Protein AF-A0A382ZVN9-F1 (afdb_monomer)

Foldseek 3Di:
DPPPDFAFPDWDFDDDPPQGAWIWTATPPAKIWIAGSDLLDAGTLDMDRHHGDDPPPDDPVVVVSVVVSSVVSVVCVVVVDHRDPVSNVNVVCVVVVPPPDPDPDDDPDPLQQADQFFWDLQQPVAFDQCVQVRTHFGLFPLLSVLLSVCLSVVADQAWAAKFWAPLADGDIDIDGRRPDGQPSVQCPSNNDHDPSNSVSSNRSCRQQSWRTDSVGIDGACDDDPRHVLPSCVHTRPPDPPDHDDDCPDDPVPPD

Mean predicted aligned error: 6.87 Å

pLDDT: mean 89.53, std 13.74, range [28.45, 98.75]

InterPro domains:
  IPR000200 Peptidase C10, streptopain [PF01640] (116-250)
  IPR025896 Spi protease inhibitor [PF13734] (13-70)
  IPR038765 Papain-like cysteine peptidase superfamily [SSF54001] (11-247)
  IPR044934 Peptidase C10, streptopain superfmaily [G3DSA:3.90.70.50] (11-110)
  IPR044934 Peptidase C10, streptopain superfmaily [G3DSA:3.90.70.50] (111-255)

Nearest PDB structures (foldseek):
  3bb7-assembly1_A  TM=7.737E-01  e=5.221E-12  Prevotella intermedia
  1dki-assembly4_D  TM=7.122E-01  e=1.408E-11  Streptococcus pyogenes
  1pvj-assembly1_C  TM=7.302E-01  e=6.254E-10  Streptococcus pyogenes
  4poi-assembly1_A  TM=5.467E-01  e=2.678E+00  Bacteroides caccae ATCC 43185
  4poi-assembly2_B  TM=5.254E-01  e=5.395E+00  Bacteroides caccae ATCC 43185

Secondary structure (DSSP, 8-state):
----PPPEEEEEEEEETTEEEEEEEEESSS-EEEEESSTTS-SEEEEESSS----TT--HHHHHHHHHHHHHHHHHHHHTPPPPHHHHHHHHHHHH-TT-----S-----S------SSGGGSTTSTTGGGBTTBPPP--HHHHHHHHHHHHHT--SB--SEEEEE-SSS-EEEEETTT-B--HHHHTTSSS--HHHHHHHHHHHHHTT-B--TT--B--SSSSSSSHHHHHHHTS---TT------S---SS--

Sequence (255 aa):
GTMAGFNLRSVDIIDENAVNLIYVFQLESEGFILVAGDDRIQPLLAYSFESAFIMEGMPLNISWMIDAYKGMISSVIESDASATEEINAEWEKYYTGNGINTRNRAIVGPLLESTFNQSGGWNDYCPGGTSCSGDEVPNGCVAVSMVAVMHYWQYPVVGAGDNSCYCGGFGTQSADFGEAVYDYGAMGDASSATDAAGLLLWHAGIATNMDYDCEGSGTQVTGGYPSAEYAMKNNFLYKSSMYNTRQYNSTTDAE

Structure (mmCIF, N/CA/C/O backbone):
data_AF-A0A382ZVN9-F1
#
_entry.id   AF-A0A382ZVN9-F1
#
loop_
_atom_site.group_PDB
_atom_site.id
_atom_site.type_symbol
_atom_site.label_atom_id
_atom_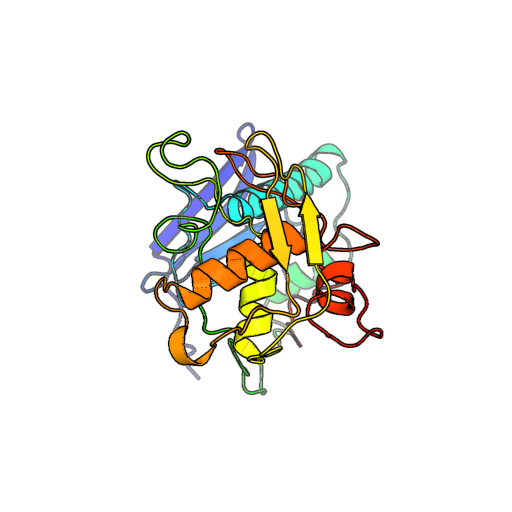site.label_alt_id
_atom_site.label_comp_id
_atom_site.label_asym_id
_atom_site.label_entity_id
_atom_site.label_seq_id
_atom_site.pdbx_PDB_ins_code
_atom_site.Cartn_x
_atom_site.Cartn_y
_atom_site.Cartn_z
_atom_site.occupancy
_atom_site.B_iso_or_equiv
_atom_site.auth_seq_id
_atom_site.auth_comp_id
_atom_site.auth_asym_id
_atom_site.auth_atom_id
_atom_site.pdbx_PDB_model_num
ATOM 1 N N . GLY A 1 1 ? -31.136 -22.716 9.905 1.00 34.78 1 GLY A N 1
ATOM 2 C CA . GLY A 1 1 ? -29.867 -23.338 9.496 1.00 34.78 1 GLY A CA 1
ATOM 3 C C . GLY A 1 1 ? -28.867 -23.076 10.589 1.00 34.78 1 GLY A C 1
ATOM 4 O O . GLY A 1 1 ? -28.835 -21.961 11.087 1.00 34.78 1 GLY A O 1
ATOM 5 N N . THR A 1 2 ? -28.132 -24.088 11.025 1.00 32.25 2 THR A N 1
ATOM 6 C CA . THR A 1 2 ? -27.003 -23.913 11.942 1.00 32.25 2 THR A CA 1
ATOM 7 C C . THR A 1 2 ? -25.918 -23.142 11.197 1.00 32.25 2 THR A C 1
ATOM 9 O O . THR A 1 2 ? -25.245 -23.718 10.346 1.00 32.25 2 THR A O 1
ATOM 12 N N . MET A 1 3 ? -25.792 -21.837 11.459 1.00 44.75 3 MET A N 1
ATOM 13 C CA . MET A 1 3 ? -24.535 -21.144 11.181 1.00 44.75 3 MET A CA 1
ATOM 14 C C . MET A 1 3 ? -23.476 -21.897 11.982 1.00 44.75 3 MET A C 1
ATOM 16 O O . MET A 1 3 ? -23.637 -22.058 13.192 1.00 44.75 3 MET A O 1
ATOM 20 N N . ALA A 1 4 ? -22.476 -22.463 11.308 1.00 52.78 4 ALA A N 1
ATOM 21 C CA . ALA A 1 4 ? -21.308 -22.985 11.999 1.00 52.78 4 ALA A CA 1
ATOM 22 C C . ALA A 1 4 ? -20.740 -21.811 12.806 1.00 52.78 4 ALA A C 1
ATOM 24 O O . ALA A 1 4 ? -20.350 -20.802 12.226 1.00 52.78 4 ALA A O 1
ATOM 25 N N . GLY A 1 5 ? -20.853 -21.877 14.133 1.00 63.69 5 GLY A N 1
ATOM 26 C CA . GLY A 1 5 ? -20.399 -20.795 14.995 1.00 63.69 5 GLY A CA 1
ATOM 27 C C . GLY A 1 5 ? -18.887 -20.665 14.874 1.00 63.69 5 GLY A C 1
ATOM 28 O O . GLY A 1 5 ? -18.182 -21.671 14.914 1.00 63.69 5 GLY A O 1
ATOM 29 N N . PHE A 1 6 ? -18.395 -19.440 14.719 1.00 73.94 6 PHE A N 1
ATOM 30 C CA . PHE A 1 6 ? -16.987 -19.162 14.962 1.00 73.94 6 PHE A CA 1
ATOM 31 C C . PHE A 1 6 ? -16.757 -19.211 16.475 1.00 73.94 6 PHE A C 1
ATOM 33 O O . PHE A 1 6 ? -17.468 -18.548 17.231 1.00 73.94 6 PHE A O 1
ATOM 40 N N . ASN A 1 7 ? -15.786 -20.006 16.916 1.00 86.88 7 ASN A N 1
ATOM 41 C CA . ASN A 1 7 ? -15.349 -20.020 18.308 1.00 86.88 7 ASN A CA 1
ATOM 42 C C . ASN A 1 7 ? -14.203 -19.023 18.503 1.00 86.88 7 ASN A C 1
ATOM 44 O O . ASN A 1 7 ? -13.407 -18.792 17.590 1.00 86.88 7 ASN A O 1
ATOM 48 N N . LEU A 1 8 ? -14.104 -18.461 19.707 1.00 90.00 8 LEU A N 1
ATOM 49 C CA . LEU A 1 8 ? -13.037 -17.539 20.085 1.00 90.00 8 LEU A CA 1
ATOM 50 C C . LEU A 1 8 ? -11.849 -18.300 20.675 1.00 90.00 8 LEU A C 1
ATOM 52 O O . LEU A 1 8 ? -12.012 -19.067 21.621 1.00 90.00 8 LEU A O 1
ATOM 56 N N . ARG A 1 9 ? -10.652 -18.025 20.156 1.00 93.38 9 ARG A N 1
ATOM 57 C CA . ARG A 1 9 ? -9.378 -18.513 20.694 1.00 93.38 9 ARG A CA 1
ATOM 58 C C . ARG A 1 9 ? -8.905 -17.671 21.872 1.00 93.38 9 ARG A C 1
ATOM 60 O O . ARG A 1 9 ? -8.512 -18.203 22.905 1.00 93.38 9 ARG A O 1
ATOM 67 N N . SER A 1 10 ? -8.891 -16.355 21.687 1.00 94.69 10 SER A N 1
ATOM 68 C CA . SER A 1 10 ? -8.410 -15.378 22.662 1.00 94.69 10 SER A CA 1
ATOM 69 C C . SER A 1 10 ? -8.992 -13.998 22.366 1.00 94.69 10 SER A C 1
ATOM 71 O O . SER A 1 10 ? -9.509 -13.749 21.275 1.00 94.69 10 SER A O 1
ATOM 73 N N . VAL A 1 11 ? -8.907 -13.110 23.353 1.00 96.38 11 VAL A N 1
ATOM 74 C CA . VAL A 1 11 ? -9.201 -11.686 23.189 1.00 96.38 11 VAL A CA 1
ATOM 75 C C . VAL A 1 11 ? -7.962 -10.923 23.616 1.00 96.38 11 VAL A C 1
ATOM 77 O O . VAL A 1 11 ? -7.601 -10.953 24.793 1.00 96.38 11 VAL A O 1
ATOM 80 N N . ASP A 1 12 ? -7.316 -10.278 22.654 1.00 95.88 12 ASP A N 1
ATOM 81 C CA . ASP A 1 12 ? -6.218 -9.359 22.915 1.00 95.88 12 ASP A CA 1
ATOM 82 C C . ASP A 1 12 ? -6.765 -7.928 23.022 1.00 95.88 12 ASP A C 1
ATOM 84 O O . ASP A 1 12 ? -7.856 -7.625 22.529 1.00 95.88 12 ASP A O 1
ATOM 88 N N . ILE A 1 13 ? -6.032 -7.044 23.696 1.00 96.62 13 ILE A N 1
ATOM 89 C CA . ILE A 1 13 ? -6.447 -5.656 23.920 1.00 96.62 13 ILE A CA 1
ATOM 90 C C . ILE A 1 13 ? -5.318 -4.739 23.469 1.00 96.62 13 ILE A C 1
ATOM 92 O O . ILE A 1 13 ? -4.169 -4.924 23.863 1.00 96.62 13 ILE A O 1
ATOM 96 N N . ILE A 1 14 ? -5.667 -3.747 22.654 1.00 95.81 14 ILE A N 1
ATOM 97 C CA . ILE A 1 14 ? -4.804 -2.614 22.337 1.00 95.81 14 ILE A CA 1
ATOM 98 C C . ILE A 1 14 ? -5.271 -1.459 23.219 1.00 95.81 14 ILE A C 1
ATOM 100 O O . ILE A 1 14 ? -6.383 -0.949 23.049 1.00 95.81 14 ILE A O 1
ATOM 104 N N . ASP A 1 15 ? -4.435 -1.072 24.177 1.00 94.38 15 ASP A N 1
ATOM 105 C CA . ASP A 1 15 ? -4.706 0.006 25.123 1.00 94.38 15 ASP A CA 1
ATOM 106 C C . ASP A 1 15 ? -3.699 1.156 25.002 1.00 94.38 15 ASP A C 1
ATOM 108 O O . ASP A 1 15 ? -2.603 1.018 24.454 1.00 94.38 15 ASP A O 1
ATOM 112 N N . GLU A 1 16 ? -4.099 2.323 25.498 1.00 92.88 16 GLU A N 1
ATOM 113 C CA . GLU A 1 16 ? -3.223 3.478 25.661 1.00 92.88 16 GLU A CA 1
ATOM 114 C C . GLU A 1 16 ? -3.555 4.171 26.982 1.00 92.88 16 GLU A C 1
ATOM 116 O O . GLU A 1 16 ? -4.718 4.425 27.287 1.00 92.88 16 GLU A O 1
ATOM 121 N N . ASN A 1 17 ? -2.540 4.460 27.802 1.00 88.75 17 ASN A N 1
ATOM 122 C CA . ASN A 1 17 ? -2.717 5.080 29.123 1.00 88.75 17 ASN A CA 1
ATOM 123 C C . ASN A 1 17 ? -3.743 4.352 30.024 1.00 88.75 17 ASN A C 1
ATOM 125 O O . ASN A 1 17 ? -4.490 4.998 30.759 1.00 88.75 17 ASN A O 1
ATOM 129 N N . ALA A 1 18 ? -3.760 3.012 29.984 1.00 90.00 18 ALA A N 1
ATOM 130 C CA . ALA A 1 18 ? -4.709 2.148 30.699 1.00 90.00 18 ALA A CA 1
ATOM 131 C C . ALA A 1 18 ? -6.185 2.298 30.270 1.00 90.00 18 ALA A C 1
ATOM 133 O O . ALA A 1 18 ? -7.091 1.890 31.001 1.00 90.00 18 ALA A O 1
ATOM 134 N N . VAL A 1 19 ? -6.430 2.861 29.086 1.00 93.69 19 VAL A N 1
ATOM 135 C CA . VAL A 1 19 ? -7.737 2.881 28.428 1.00 93.69 19 VAL A CA 1
ATOM 136 C C . VAL A 1 19 ? -7.734 1.836 27.322 1.00 93.69 19 VAL A C 1
ATOM 138 O O . VAL A 1 19 ? -6.929 1.911 26.397 1.00 93.69 19 VAL A O 1
ATOM 141 N N . ASN A 1 20 ? -8.644 0.865 27.402 1.00 96.50 20 ASN A N 1
ATOM 142 C CA . ASN A 1 20 ? -8.809 -0.151 26.365 1.00 96.50 20 ASN A CA 1
ATOM 143 C C . ASN A 1 20 ? -9.423 0.497 25.121 1.00 96.50 20 ASN A C 1
ATOM 145 O O . ASN A 1 20 ? -10.584 0.900 25.154 1.00 96.50 20 ASN A O 1
ATOM 149 N N . LEU A 1 21 ? -8.661 0.587 24.032 1.00 97.25 21 LEU A N 1
ATOM 150 C CA . LEU A 1 21 ? -9.112 1.254 22.812 1.00 97.25 21 LEU A CA 1
ATOM 151 C C . LEU A 1 21 ? -9.675 0.265 21.798 1.00 97.25 21 LEU A C 1
ATOM 153 O O . LEU A 1 21 ? -10.680 0.561 21.166 1.00 97.25 21 LEU A O 1
ATOM 157 N N . ILE A 1 22 ? -9.054 -0.901 21.617 1.00 98.00 22 ILE A N 1
ATOM 158 C CA . ILE A 1 22 ? -9.491 -1.887 20.619 1.00 98.00 22 ILE A CA 1
ATOM 159 C C . ILE A 1 22 ? -9.425 -3.286 21.223 1.00 98.00 22 ILE A C 1
ATOM 161 O O . ILE A 1 22 ? -8.416 -3.669 21.816 1.00 98.00 22 ILE A O 1
ATOM 165 N N . TYR A 1 23 ? -10.487 -4.062 21.030 1.00 97.44 23 TYR A N 1
ATOM 166 C CA . TYR A 1 23 ? -10.531 -5.484 21.353 1.00 97.44 23 TYR A CA 1
ATOM 167 C C . TYR A 1 23 ? -10.276 -6.304 20.088 1.00 97.44 23 TYR A C 1
ATOM 169 O O . TYR A 1 23 ? -10.970 -6.139 19.085 1.00 97.44 23 TYR A O 1
ATOM 177 N N . VAL A 1 24 ? -9.294 -7.200 20.137 1.00 97.25 24 VAL A N 1
ATOM 178 C CA . VAL A 1 24 ? -8.926 -8.099 19.039 1.00 97.25 24 VAL A CA 1
ATOM 179 C C . VAL A 1 24 ? -9.398 -9.504 19.391 1.00 97.25 24 VAL A C 1
ATOM 181 O O . VAL A 1 24 ? -8.777 -10.220 20.174 1.00 97.25 24 VAL A O 1
ATOM 184 N N . PHE A 1 25 ? -10.518 -9.914 18.810 1.00 96.31 25 PHE A N 1
ATOM 185 C CA . PHE A 1 25 ? -11.074 -11.250 18.976 1.00 96.31 25 PHE A CA 1
ATOM 186 C C . PHE A 1 25 ? -10.426 -12.203 17.974 1.00 96.31 25 PHE A C 1
ATOM 188 O O . PHE A 1 25 ? -10.717 -12.134 16.783 1.00 96.31 25 PHE A O 1
ATOM 195 N N . GLN A 1 26 ? -9.562 -13.098 18.446 1.00 95.62 26 GLN A N 1
ATOM 196 C CA . GLN A 1 26 ? -8.925 -14.125 17.619 1.00 95.62 26 GLN A CA 1
ATOM 197 C C . GLN A 1 26 ? -9.853 -15.337 17.501 1.00 95.62 26 GLN A C 1
ATOM 199 O O . GLN A 1 26 ? -10.376 -15.811 18.513 1.00 95.62 26 GLN A O 1
ATOM 204 N N . LEU A 1 27 ? -10.039 -15.876 16.297 1.00 94.44 27 LEU A N 1
ATOM 205 C CA . LEU A 1 27 ? -10.900 -17.044 16.068 1.00 94.44 27 LEU A CA 1
ATOM 206 C C . LEU A 1 27 ? -10.115 -18.365 16.253 1.00 94.44 27 LEU A C 1
ATOM 208 O O . LEU A 1 27 ? -8.903 -18.400 16.049 1.00 94.44 27 LEU A O 1
ATOM 212 N N . GLU A 1 28 ? -10.780 -19.453 16.677 1.00 86.88 28 GLU A N 1
ATOM 213 C CA . GLU A 1 28 ? -10.137 -20.760 16.970 1.00 86.88 28 GLU A CA 1
ATOM 214 C C . GLU A 1 28 ? -9.437 -21.404 15.770 1.00 86.88 28 GLU A C 1
ATOM 216 O O . GLU A 1 28 ? -8.407 -22.050 15.959 1.00 86.88 28 GLU A O 1
ATOM 221 N N . SER A 1 29 ? -9.979 -21.254 14.560 1.00 82.62 29 SER A N 1
ATOM 222 C CA . SER A 1 29 ? -9.342 -21.756 13.341 1.00 82.62 29 SER A CA 1
ATOM 223 C C . SER A 1 29 ? -8.350 -20.730 12.801 1.00 82.62 29 SER A C 1
ATOM 225 O O . SER A 1 29 ? -7.149 -20.833 13.028 1.00 82.62 29 SER A O 1
ATOM 227 N N . GLU A 1 30 ? -8.875 -19.722 12.118 1.00 86.44 30 GLU A N 1
ATOM 228 C CA . GLU A 1 30 ? -8.169 -18.615 11.490 1.00 86.44 30 GLU A CA 1
ATOM 229 C C . GLU A 1 30 ? -9.138 -17.436 11.448 1.00 86.44 30 GLU A C 1
ATOM 231 O O . GLU A 1 30 ? -10.361 -17.622 11.429 1.00 86.44 30 GLU A O 1
ATOM 236 N N . GLY A 1 31 ? -8.592 -16.226 11.469 1.00 92.44 31 GLY A N 1
ATOM 237 C CA . GLY A 1 31 ? -9.381 -15.008 11.464 1.00 92.44 31 GLY A CA 1
ATOM 238 C C . GLY A 1 31 ? -9.284 -14.191 12.743 1.00 92.44 31 GLY A C 1
ATOM 239 O O . GLY A 1 31 ? -8.834 -14.649 13.798 1.00 92.44 31 GLY A O 1
ATOM 240 N N . PHE A 1 32 ? -9.756 -12.960 12.630 1.00 95.31 32 PHE A N 1
ATOM 241 C CA . PHE A 1 32 ? -9.863 -12.012 13.720 1.00 95.31 32 PHE A CA 1
ATOM 242 C C . PHE A 1 32 ? -11.045 -11.067 13.510 1.00 95.31 32 PHE A C 1
ATOM 244 O O . PHE A 1 32 ? -11.507 -10.867 12.386 1.00 95.31 32 PHE A O 1
ATOM 251 N N . ILE A 1 33 ? -11.479 -10.426 14.592 1.00 95.56 33 ILE A N 1
ATOM 252 C CA . ILE A 1 33 ? -12.423 -9.307 14.572 1.00 95.56 33 ILE A CA 1
ATOM 253 C C . ILE A 1 33 ? -11.868 -8.206 15.482 1.00 95.56 33 ILE A C 1
ATOM 255 O O . ILE A 1 33 ? -11.612 -8.451 16.659 1.00 95.56 33 ILE A O 1
ATOM 259 N N . LEU A 1 34 ? -11.672 -7.003 14.944 1.00 97.06 34 LEU A N 1
ATOM 260 C CA . LEU A 1 34 ? -11.304 -5.803 15.695 1.00 97.06 34 LEU A CA 1
ATOM 261 C C . LEU A 1 34 ? -12.568 -5.016 16.030 1.00 97.06 34 LEU A C 1
ATOM 263 O O . LEU A 1 34 ? -13.293 -4.586 15.129 1.00 97.06 34 LEU A O 1
ATOM 267 N N . VAL A 1 35 ? -12.797 -4.809 17.322 1.00 96.62 35 VAL A N 1
ATOM 268 C CA . VAL A 1 35 ? -13.965 -4.106 17.856 1.00 96.62 35 VAL A CA 1
ATOM 269 C C . VAL A 1 35 ? -13.520 -2.862 18.615 1.00 96.62 35 VAL A C 1
ATOM 271 O O . VAL A 1 35 ? -12.565 -2.923 19.393 1.00 96.62 35 VAL A O 1
ATOM 274 N N . ALA A 1 36 ? -14.207 -1.741 18.396 1.00 97.06 36 ALA A N 1
ATOM 275 C CA . ALA A 1 36 ? -13.937 -0.503 19.121 1.00 97.06 36 ALA A CA 1
ATOM 276 C C . ALA A 1 36 ? -14.201 -0.664 20.628 1.00 97.06 36 ALA A C 1
ATOM 278 O O . ALA A 1 36 ? -15.160 -1.312 21.044 1.00 97.06 36 ALA A O 1
ATOM 279 N N . GLY A 1 37 ? -13.344 -0.062 21.451 1.00 96.25 37 GLY A N 1
ATOM 280 C CA . GLY A 1 37 ? -13.454 -0.092 22.908 1.00 96.25 37 GLY A CA 1
ATOM 281 C C . GLY A 1 37 ? -14.443 0.913 23.499 1.00 96.25 37 GLY A C 1
ATOM 282 O O . GLY A 1 37 ? -14.654 0.907 24.710 1.00 96.25 37 GLY A O 1
ATOM 283 N N . ASP A 1 38 ? -15.053 1.742 22.653 1.00 95.69 38 ASP A N 1
ATOM 284 C CA . ASP A 1 38 ? -15.997 2.791 23.021 1.00 95.69 38 ASP A CA 1
ATOM 285 C C . ASP A 1 38 ? -17.207 2.755 22.072 1.00 95.69 38 ASP A C 1
ATOM 287 O O . ASP A 1 38 ? -17.045 2.672 20.851 1.00 95.69 38 ASP A O 1
ATOM 291 N N . ASP A 1 39 ? -18.420 2.798 22.628 1.00 95.06 39 ASP A N 1
ATOM 292 C CA . ASP A 1 39 ? -19.679 2.668 21.880 1.00 95.06 39 ASP A CA 1
ATOM 293 C C . ASP A 1 39 ? -20.063 3.928 21.088 1.00 95.06 39 ASP A C 1
ATOM 295 O O . ASP A 1 39 ? -21.016 3.925 20.307 1.00 95.06 39 ASP A O 1
ATOM 299 N N . ARG A 1 40 ? -19.272 4.998 21.214 1.00 95.44 40 ARG A N 1
ATOM 300 C CA . ARG A 1 40 ? -19.398 6.223 20.418 1.00 95.44 40 ARG A CA 1
ATOM 301 C C . ARG A 1 40 ? -18.654 6.172 19.089 1.00 95.44 40 ARG A C 1
ATOM 303 O O . ARG A 1 40 ? -18.723 7.130 1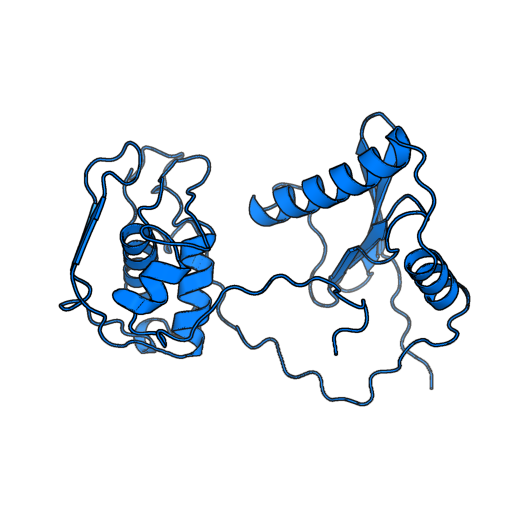8.320 1.00 95.44 40 ARG A O 1
ATOM 310 N N . ILE A 1 41 ? -17.976 5.061 18.808 1.00 94.56 41 ILE A N 1
ATOM 311 C CA . ILE A 1 41 ? -17.296 4.751 17.547 1.00 94.56 41 ILE A CA 1
ATOM 312 C C . ILE A 1 41 ? -17.968 3.530 16.905 1.00 94.56 41 ILE A C 1
ATOM 314 O O . ILE A 1 41 ? -18.575 2.712 17.595 1.00 94.56 41 ILE A O 1
ATOM 318 N N . GLN A 1 42 ? -17.870 3.404 15.578 1.00 93.00 42 GLN A N 1
ATOM 319 C CA . GLN A 1 42 ? -18.366 2.241 14.840 1.00 93.00 42 GLN A CA 1
ATOM 320 C C . GLN A 1 42 ? -17.855 0.920 15.464 1.00 93.00 42 GLN A C 1
ATOM 322 O O . GLN A 1 42 ? -16.647 0.777 15.676 1.00 93.00 42 GLN A O 1
ATOM 327 N N . PRO A 1 43 ? -18.739 -0.067 15.714 1.00 93.62 43 PRO A N 1
ATOM 328 C CA . PRO A 1 43 ? -18.398 -1.289 16.442 1.00 93.62 43 PRO A CA 1
ATOM 329 C C . PRO A 1 43 ? -17.330 -2.140 15.761 1.00 93.62 43 PRO A C 1
ATOM 331 O O . PRO A 1 43 ? -16.425 -2.628 16.427 1.00 93.62 43 PRO A O 1
ATOM 334 N N . LEU A 1 44 ? -17.436 -2.345 14.446 1.00 93.75 44 LEU A N 1
ATOM 335 C CA . LEU A 1 44 ? -16.562 -3.233 13.682 1.00 93.75 44 LEU A CA 1
ATOM 336 C C . LEU A 1 44 ? -15.507 -2.416 12.933 1.00 93.75 44 LEU A C 1
ATOM 338 O O . LEU A 1 44 ? -15.829 -1.760 11.942 1.00 93.75 44 LEU A O 1
ATOM 342 N N . LEU A 1 45 ? -14.254 -2.483 13.385 1.00 94.50 45 LEU A N 1
ATOM 343 C CA . LEU A 1 45 ? -13.140 -1.741 12.786 1.00 94.50 45 LEU A CA 1
ATOM 344 C C . LEU A 1 45 ? -12.503 -2.513 11.625 1.00 94.50 45 LEU A C 1
ATOM 346 O O . LEU A 1 45 ? -12.265 -1.951 10.561 1.00 94.50 45 LEU A O 1
ATOM 350 N N . ALA A 1 46 ? -12.247 -3.808 11.818 1.00 93.38 46 ALA A N 1
ATOM 351 C CA . ALA A 1 46 ? -11.690 -4.693 10.797 1.00 93.38 46 ALA A CA 1
ATOM 352 C C . ALA A 1 46 ? -11.999 -6.159 11.121 1.00 93.38 46 ALA A C 1
ATOM 354 O O . ALA A 1 46 ? -12.247 -6.509 12.273 1.00 93.38 46 ALA A O 1
ATOM 355 N N . TYR A 1 47 ? -11.948 -7.034 10.122 1.00 93.19 47 TYR A N 1
ATOM 356 C CA . TYR A 1 47 ? -12.002 -8.477 10.332 1.00 93.19 47 TYR A CA 1
ATOM 357 C C . TYR A 1 47 ? -11.283 -9.223 9.208 1.00 93.19 47 TYR A C 1
ATOM 359 O O . TYR A 1 47 ? -11.108 -8.701 8.108 1.00 93.19 47 TYR A O 1
ATOM 367 N N . SER A 1 48 ? -10.914 -10.465 9.490 1.00 90.88 48 SER A N 1
ATOM 368 C CA . SER A 1 48 ? -10.484 -11.462 8.511 1.00 90.88 48 SER A CA 1
ATOM 369 C C . SER A 1 48 ? -11.013 -12.817 8.960 1.00 90.88 48 SER A C 1
ATOM 371 O O . SER A 1 48 ? -11.121 -13.063 10.159 1.00 90.88 48 SER A O 1
ATOM 373 N N . PHE A 1 49 ? -11.328 -13.705 8.021 1.00 89.50 49 PHE A N 1
ATOM 374 C CA . PHE A 1 49 ? -11.615 -15.118 8.310 1.00 89.50 49 PHE A CA 1
ATOM 375 C C . PHE A 1 49 ? -10.516 -16.053 7.788 1.00 89.50 49 PHE A C 1
ATOM 377 O O . PHE A 1 49 ? -10.632 -17.265 7.917 1.00 89.50 49 PHE A O 1
ATOM 384 N N . GLU A 1 50 ? -9.468 -15.485 7.190 1.00 87.75 50 GLU A N 1
ATOM 385 C CA . GLU A 1 50 ? -8.429 -16.213 6.449 1.00 87.75 50 GLU A CA 1
ATOM 386 C C . GLU A 1 50 ? -7.057 -16.112 7.129 1.00 87.75 50 GLU A C 1
ATOM 388 O O . GLU A 1 50 ? -6.109 -16.787 6.748 1.00 87.75 50 GLU A O 1
ATOM 393 N N . SER A 1 51 ? -6.915 -15.239 8.129 1.00 88.56 51 SER A N 1
ATOM 394 C CA . SER A 1 51 ? -5.645 -15.010 8.815 1.00 88.56 51 SER A CA 1
ATOM 395 C C . SER A 1 51 ? -5.857 -14.461 10.219 1.00 88.56 51 SER A C 1
ATOM 397 O O . SER A 1 51 ? -6.807 -13.726 10.476 1.00 88.56 51 SER A O 1
ATOM 399 N N . ALA A 1 52 ? -4.980 -14.831 11.152 1.00 91.50 52 ALA A N 1
ATOM 400 C CA . ALA A 1 52 ? -4.970 -14.247 12.492 1.00 91.50 52 ALA A CA 1
ATOM 401 C C . ALA A 1 52 ? -4.406 -12.818 12.466 1.00 91.50 52 ALA A C 1
ATOM 403 O O . ALA A 1 52 ? -3.572 -12.486 11.620 1.00 91.50 52 ALA A O 1
ATOM 404 N N . PHE A 1 53 ? -4.809 -11.988 13.429 1.00 93.44 53 PHE A N 1
ATOM 405 C CA . PHE A 1 53 ? -4.200 -10.670 13.601 1.00 93.44 53 PHE A CA 1
ATOM 406 C C . PHE A 1 53 ? -2.904 -10.806 14.397 1.00 93.44 53 PHE A C 1
ATOM 408 O O . PHE A 1 53 ? -2.923 -11.318 15.518 1.00 93.44 53 PHE A O 1
ATOM 415 N N . ILE A 1 54 ? -1.786 -10.350 13.837 1.00 92.00 54 ILE A N 1
ATOM 416 C CA . ILE A 1 54 ? -0.475 -10.403 14.491 1.00 92.00 54 ILE A CA 1
ATOM 417 C C . ILE A 1 54 ? -0.110 -8.986 14.931 1.00 92.00 54 ILE A C 1
ATOM 419 O O . ILE A 1 54 ? 0.125 -8.119 14.097 1.00 92.00 54 ILE A O 1
ATOM 423 N N . MET A 1 55 ? -0.079 -8.755 16.245 1.00 89.31 55 MET A N 1
ATOM 424 C CA . MET A 1 55 ? 0.243 -7.441 16.821 1.00 89.31 55 MET A CA 1
ATOM 425 C C . MET A 1 55 ? 1.751 -7.162 16.872 1.00 89.31 55 MET A C 1
ATOM 427 O O . MET A 1 55 ? 2.170 -6.008 16.877 1.00 89.31 55 MET A O 1
ATOM 431 N N . GLU A 1 56 ? 2.577 -8.206 16.938 1.00 90.12 56 GLU A N 1
ATOM 432 C CA . GLU A 1 56 ? 4.033 -8.069 16.978 1.00 90.12 56 GLU A CA 1
ATOM 433 C C . GLU A 1 56 ? 4.591 -7.830 15.571 1.00 90.12 56 GLU A C 1
ATOM 435 O O . GLU A 1 56 ? 4.241 -8.542 14.633 1.00 90.12 56 GLU A O 1
ATOM 440 N N . GLY A 1 57 ? 5.466 -6.829 15.422 1.00 84.25 57 GLY A N 1
ATOM 441 C CA . GLY A 1 57 ? 6.124 -6.544 14.143 1.00 84.25 57 GLY A CA 1
ATOM 442 C C . GLY A 1 57 ? 5.157 -6.160 13.019 1.00 84.25 57 GLY A C 1
ATOM 443 O O . GLY A 1 57 ? 5.407 -6.504 11.865 1.00 84.25 57 GLY A O 1
ATOM 444 N N . MET A 1 58 ? 4.045 -5.485 13.346 1.00 86.94 58 MET A N 1
ATOM 445 C CA . MET A 1 58 ? 3.055 -5.058 12.354 1.00 86.94 58 MET A CA 1
ATOM 446 C C . MET A 1 58 ? 3.714 -4.269 11.209 1.00 86.94 58 MET A C 1
ATOM 448 O O . MET A 1 58 ? 4.473 -3.333 11.476 1.00 86.94 58 MET A O 1
ATOM 452 N N . PRO A 1 59 ? 3.385 -4.576 9.938 1.00 83.94 59 PRO A N 1
ATOM 453 C CA . PRO A 1 59 ? 3.803 -3.753 8.810 1.00 83.94 59 PRO A CA 1
ATOM 454 C C . PRO A 1 59 ? 3.373 -2.293 8.999 1.00 83.94 59 PRO A C 1
ATOM 456 O O . PRO A 1 59 ? 2.280 -2.032 9.507 1.00 83.94 59 PRO A O 1
ATOM 459 N N . LEU A 1 60 ? 4.198 -1.340 8.553 1.00 83.25 60 LEU A N 1
ATOM 460 C CA . LEU A 1 60 ? 3.990 0.100 8.783 1.00 83.25 60 LEU A CA 1
ATOM 461 C C . LEU A 1 60 ? 2.588 0.590 8.394 1.00 83.25 60 LEU A C 1
ATOM 463 O O . LEU A 1 60 ? 1.989 1.386 9.111 1.00 83.25 60 LEU A O 1
ATOM 467 N N . ASN A 1 61 ? 2.036 0.094 7.285 1.00 83.25 61 ASN A N 1
ATOM 468 C CA . ASN A 1 61 ? 0.691 0.447 6.832 1.00 83.25 61 ASN A CA 1
ATOM 469 C C . ASN A 1 61 ? -0.406 -0.043 7.792 1.00 83.25 61 ASN A C 1
ATOM 471 O O . ASN A 1 61 ? -1.391 0.663 8.002 1.00 83.25 61 ASN A O 1
ATOM 475 N N . ILE A 1 62 ? -0.234 -1.226 8.389 1.00 89.12 62 ILE A N 1
ATOM 476 C CA . ILE A 1 62 ? -1.163 -1.761 9.389 1.00 89.12 62 ILE A CA 1
ATOM 477 C C . ILE A 1 62 ? -1.002 -0.998 10.703 1.00 89.12 62 ILE A C 1
ATOM 479 O O . ILE A 1 62 ? -2.007 -0.581 11.269 1.00 89.12 62 ILE A O 1
ATOM 483 N N . SER A 1 63 ? 0.235 -0.734 11.143 1.00 90.50 63 SER A N 1
ATOM 484 C CA . SER A 1 63 ? 0.492 0.072 12.345 1.00 90.50 63 SER A CA 1
ATOM 485 C C . SER A 1 63 ? -0.156 1.452 12.238 1.00 90.50 63 SER A C 1
ATOM 487 O O . SER A 1 63 ? -0.896 1.850 13.130 1.00 90.50 63 SER A O 1
ATOM 489 N N . TRP A 1 64 ? 0.034 2.142 11.108 1.00 89.19 64 TRP A N 1
ATOM 490 C CA . TRP A 1 64 ? -0.584 3.443 10.858 1.00 89.19 64 TRP A CA 1
ATOM 491 C C . TRP A 1 64 ? -2.117 3.385 10.903 1.00 89.19 64 TRP A C 1
ATOM 493 O O . TRP A 1 64 ? -2.751 4.266 11.479 1.00 89.19 64 TRP A O 1
ATOM 503 N N . MET A 1 65 ? -2.727 2.340 10.331 1.00 92.25 65 MET A N 1
ATOM 504 C CA . MET A 1 65 ? -4.182 2.151 10.368 1.00 92.25 65 MET A CA 1
ATOM 505 C C . MET A 1 65 ? -4.690 1.942 11.802 1.00 92.25 65 MET A C 1
ATOM 507 O O . MET A 1 65 ? -5.692 2.538 12.193 1.00 92.25 65 MET A O 1
ATOM 511 N N . ILE A 1 66 ? -3.988 1.134 12.601 1.00 94.81 66 ILE A N 1
ATOM 512 C CA . ILE A 1 66 ? -4.315 0.931 14.017 1.00 94.81 66 ILE A CA 1
ATOM 513 C C . ILE A 1 66 ? -4.158 2.232 14.808 1.00 94.81 66 ILE A C 1
ATOM 515 O O . ILE A 1 66 ? -5.044 2.569 15.590 1.00 94.81 66 ILE A O 1
ATOM 519 N N . ASP A 1 67 ? -3.095 3.000 14.575 1.00 93.88 67 ASP A N 1
ATOM 520 C CA . ASP A 1 67 ? -2.894 4.299 15.223 1.00 93.88 67 ASP A CA 1
ATOM 521 C C . ASP A 1 67 ? -3.975 5.315 14.831 1.00 93.88 67 ASP A C 1
ATOM 523 O O . ASP A 1 67 ? -4.426 6.090 15.675 1.00 93.88 67 ASP A O 1
ATOM 527 N N . ALA A 1 68 ? -4.467 5.275 13.590 1.00 92.81 68 ALA A N 1
ATOM 528 C CA . ALA A 1 68 ? -5.614 6.075 13.173 1.00 92.81 68 ALA A CA 1
ATOM 529 C C . ALA A 1 68 ? -6.892 5.679 13.935 1.00 92.81 68 ALA A C 1
ATOM 531 O O . ALA A 1 68 ? -7.611 6.559 14.414 1.00 92.81 68 ALA A O 1
ATOM 532 N N . TYR A 1 69 ? -7.160 4.377 14.113 1.00 95.12 69 TYR A N 1
ATOM 533 C CA . TYR A 1 69 ? -8.275 3.915 14.949 1.00 95.12 69 TYR A CA 1
ATOM 534 C C . TYR A 1 69 ? -8.122 4.359 16.404 1.00 95.12 69 TYR A C 1
ATOM 536 O O . TYR A 1 69 ? -9.063 4.923 16.963 1.00 95.12 69 TYR A O 1
ATOM 544 N N . LYS A 1 70 ? -6.935 4.183 16.999 1.00 95.62 70 LYS A N 1
ATOM 545 C CA . LYS A 1 70 ? -6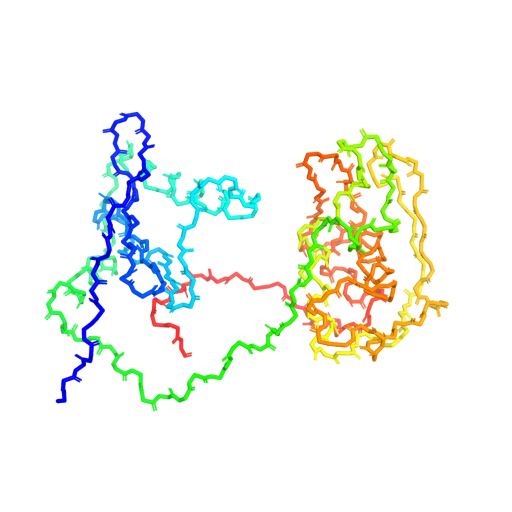.639 4.660 18.357 1.00 95.62 70 LYS A CA 1
ATOM 546 C C . LYS A 1 70 ? -6.899 6.160 18.485 1.00 95.62 70 LYS A C 1
ATOM 548 O O . LYS A 1 70 ? -7.615 6.574 19.388 1.00 95.62 70 LYS A O 1
ATOM 553 N N . GLY A 1 71 ? -6.388 6.962 17.550 1.00 93.62 71 GLY A N 1
ATOM 554 C CA . GLY A 1 71 ? -6.566 8.413 17.543 1.00 93.62 71 GLY A CA 1
ATOM 555 C C . GLY A 1 71 ? -8.031 8.845 17.452 1.00 93.62 71 GLY A C 1
ATOM 556 O O . GLY A 1 71 ? -8.435 9.771 18.154 1.00 93.62 71 GLY A O 1
ATOM 557 N N . MET A 1 72 ? -8.849 8.159 16.645 1.00 92.50 72 MET A N 1
ATOM 558 C CA . MET A 1 72 ? -10.291 8.431 16.576 1.00 92.50 72 MET A CA 1
ATOM 559 C C . MET A 1 72 ? -10.998 8.136 17.903 1.00 92.50 72 MET A C 1
ATOM 561 O O . MET A 1 72 ? -11.786 8.958 18.369 1.00 92.50 72 MET A O 1
ATOM 565 N N . ILE A 1 73 ? -10.691 6.998 18.529 1.00 94.94 73 ILE A N 1
ATOM 566 C CA . ILE A 1 73 ? -11.306 6.586 19.799 1.00 94.94 73 ILE A CA 1
ATOM 567 C C . ILE A 1 73 ? -10.880 7.536 20.924 1.00 94.94 73 ILE A C 1
ATOM 569 O O . ILE A 1 73 ? -11.736 8.094 21.612 1.00 94.94 73 ILE A O 1
ATOM 573 N N . SER A 1 74 ? -9.5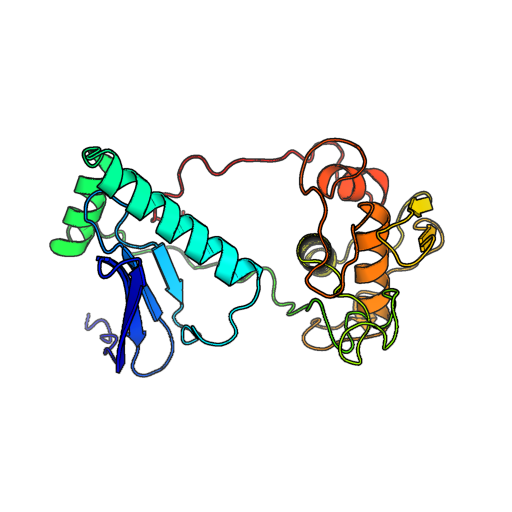79 7.808 21.056 1.00 95.06 74 SER A N 1
ATOM 574 C CA . SER A 1 74 ? -9.052 8.761 22.038 1.00 95.06 74 SER A CA 1
ATOM 575 C C . SER A 1 74 ? -9.652 10.158 21.852 1.00 95.06 74 SER A C 1
ATOM 577 O O . SER A 1 74 ? -10.056 10.781 22.828 1.00 95.06 74 SER A O 1
ATOM 579 N N . SER A 1 75 ? -9.812 10.631 20.610 1.00 93.81 75 SER A N 1
ATOM 580 C CA . SER A 1 75 ? -10.413 11.943 20.337 1.00 93.81 75 SER A CA 1
ATOM 581 C C . SER A 1 75 ? -11.868 12.044 20.804 1.00 93.81 75 SER A C 1
ATOM 583 O O . SER A 1 75 ? -12.264 13.081 21.345 1.00 93.81 75 SER A O 1
ATOM 585 N N . VAL A 1 76 ? -12.671 10.991 20.633 1.00 94.94 76 VAL A N 1
ATOM 586 C CA . VAL A 1 76 ? -14.060 10.969 21.119 1.00 94.94 76 VAL A CA 1
ATOM 587 C C . VAL A 1 76 ? -14.118 10.905 22.644 1.00 94.94 76 VAL A C 1
ATOM 589 O O . VAL A 1 76 ? -14.929 11.609 23.246 1.00 94.94 76 VAL A O 1
ATOM 592 N N . ILE A 1 77 ? -13.214 10.151 23.274 1.00 94.06 77 ILE A N 1
ATOM 593 C CA . ILE A 1 77 ? -13.086 10.102 24.735 1.00 94.06 77 ILE A CA 1
ATOM 594 C C . ILE A 1 77 ? -12.711 11.478 25.300 1.00 94.06 77 ILE A C 1
ATOM 596 O O . ILE A 1 77 ? -13.349 11.948 26.239 1.00 94.06 77 ILE A O 1
ATOM 600 N N . GLU A 1 78 ? -11.707 12.142 24.725 1.00 94.38 78 GLU A N 1
ATOM 601 C CA . GLU A 1 78 ? -11.207 13.443 25.190 1.00 94.38 78 GLU A CA 1
ATOM 602 C C . GLU A 1 78 ? -12.211 14.581 24.989 1.00 94.38 78 GLU A C 1
ATOM 604 O O . GLU A 1 78 ? -12.317 15.478 25.827 1.00 94.38 78 GLU A O 1
ATOM 609 N N . SER A 1 79 ? -12.936 14.563 23.870 1.00 95.44 79 SER A N 1
ATOM 610 C CA . SER A 1 79 ? -13.928 15.594 23.546 1.00 95.44 79 SER A CA 1
ATOM 611 C C . SER A 1 79 ? -15.289 15.367 24.202 1.00 95.44 79 SER A C 1
ATOM 613 O O . SER A 1 79 ? -16.131 16.264 24.147 1.00 95.44 79 SER A O 1
ATOM 615 N N . ASP A 1 80 ? -15.509 14.191 24.796 1.00 94.19 80 ASP A N 1
ATOM 616 C CA . ASP A 1 80 ? -16.810 13.722 25.279 1.00 94.19 80 ASP A CA 1
ATOM 617 C C . ASP A 1 80 ? -17.920 13.854 24.216 1.00 94.19 80 ASP A C 1
ATOM 619 O O . ASP A 1 80 ? -19.081 14.166 24.497 1.00 94.19 80 ASP A O 1
ATOM 623 N N . ALA A 1 81 ? -17.548 13.658 22.947 1.00 94.00 81 ALA A N 1
ATOM 624 C CA . ALA A 1 81 ? -18.488 13.726 21.840 1.00 94.00 81 ALA A CA 1
ATOM 625 C C . ALA A 1 81 ? -19.515 12.597 21.965 1.00 94.00 81 ALA A C 1
ATOM 627 O O . ALA A 1 81 ? -19.169 11.470 22.291 1.00 94.00 81 ALA A O 1
ATOM 628 N N . SER A 1 82 ? -20.790 12.872 21.700 1.00 94.62 82 SER A N 1
ATOM 629 C CA . SER A 1 82 ? -21.812 11.819 21.677 1.00 94.62 82 SER A CA 1
ATOM 630 C C . SER A 1 82 ? -21.740 11.002 20.386 1.00 94.62 82 SER A C 1
ATOM 632 O O . SER A 1 82 ? -21.428 11.545 19.324 1.00 94.62 82 SER A O 1
ATOM 634 N N . ALA A 1 83 ? -22.107 9.722 20.471 1.00 94.00 83 ALA A N 1
ATOM 635 C CA . ALA A 1 83 ? -22.312 8.869 19.305 1.00 94.00 83 ALA A CA 1
ATOM 636 C C . ALA A 1 83 ? -23.341 9.492 18.346 1.00 94.00 83 ALA A C 1
ATOM 638 O O . ALA A 1 83 ? -24.348 10.065 18.779 1.00 94.00 83 ALA A O 1
ATOM 639 N N . THR A 1 84 ? -23.126 9.341 17.040 1.00 94.25 84 THR A N 1
ATOM 640 C CA . THR A 1 84 ? -24.149 9.689 16.047 1.00 94.25 84 THR A CA 1
ATOM 641 C C . THR A 1 84 ? -25.300 8.678 16.087 1.00 94.25 84 THR A C 1
ATOM 643 O O . THR A 1 84 ? -25.166 7.567 16.603 1.00 94.25 84 THR A O 1
ATOM 646 N N . GLU A 1 85 ? -26.455 9.041 15.524 1.00 94.44 85 GLU A N 1
ATOM 647 C CA . GLU A 1 85 ? -27.586 8.109 15.382 1.00 94.44 85 GLU A CA 1
ATOM 648 C C . GLU A 1 85 ? -27.204 6.867 14.558 1.00 94.44 85 GLU A C 1
ATOM 650 O O . GLU A 1 85 ? -27.623 5.760 14.884 1.00 94.44 85 GLU A O 1
ATOM 655 N N . GLU A 1 86 ? -26.345 7.042 13.551 1.00 92.12 86 GLU A N 1
ATOM 656 C CA . GLU A 1 86 ? -25.806 5.961 12.723 1.00 92.12 86 GLU A CA 1
ATOM 657 C C . GLU A 1 86 ? -24.980 4.962 13.544 1.00 92.12 86 GLU A C 1
ATOM 659 O O . GLU A 1 86 ? -25.244 3.763 13.484 1.00 92.12 86 GLU A O 1
ATOM 664 N N . ILE A 1 87 ? -24.057 5.446 14.381 1.00 94.06 87 ILE A N 1
ATOM 665 C CA . ILE A 1 87 ? -23.224 4.587 15.237 1.00 94.06 87 ILE A CA 1
ATOM 666 C C . ILE A 1 87 ? -24.085 3.824 16.251 1.00 94.06 87 ILE A C 1
ATOM 668 O O . ILE A 1 87 ? -23.931 2.613 16.408 1.00 94.06 87 ILE A O 1
ATOM 672 N N . ASN A 1 88 ? -25.041 4.503 16.894 1.00 94.62 88 ASN A N 1
ATOM 673 C CA . ASN A 1 88 ? -25.969 3.851 17.823 1.00 94.62 88 ASN A CA 1
ATOM 674 C C . ASN A 1 88 ? -26.784 2.744 17.133 1.00 94.62 88 ASN A C 1
ATOM 676 O O . ASN A 1 88 ? -26.985 1.668 17.700 1.00 94.62 88 ASN A O 1
ATOM 680 N N . ALA A 1 89 ? -27.239 2.990 15.901 1.00 92.31 89 ALA A N 1
ATOM 681 C CA . ALA A 1 89 ? -27.976 2.007 15.118 1.00 92.31 89 ALA A CA 1
ATOM 682 C C . ALA A 1 89 ? -27.106 0.804 14.714 1.00 92.31 89 ALA A C 1
ATOM 684 O O . ALA A 1 89 ? -27.599 -0.326 14.722 1.00 92.31 89 ALA A O 1
ATOM 685 N N . GLU A 1 90 ? -25.823 1.009 14.396 1.00 92.12 90 GLU A N 1
ATOM 686 C CA . GLU A 1 90 ? -24.893 -0.091 14.111 1.00 92.12 90 GLU A CA 1
ATOM 687 C C . GLU A 1 90 ? -24.654 -0.979 15.337 1.00 92.12 90 GLU A C 1
ATOM 689 O O . GLU A 1 90 ? -24.717 -2.205 15.223 1.00 92.12 90 GLU A O 1
ATOM 694 N N . TRP A 1 91 ? -24.442 -0.395 16.518 1.00 94.19 91 TRP A N 1
ATOM 695 C CA . TRP A 1 91 ? -24.323 -1.170 17.755 1.00 94.19 91 TRP A CA 1
ATOM 696 C C . TRP A 1 91 ? -25.590 -1.982 18.038 1.00 94.19 91 TRP A C 1
ATOM 698 O O . TRP A 1 91 ? -25.505 -3.193 18.248 1.00 94.19 91 TRP A O 1
ATOM 708 N N . GLU A 1 92 ? -26.772 -1.363 17.971 1.00 93.62 92 GLU A N 1
ATOM 709 C CA . GLU A 1 92 ? -28.054 -2.052 18.185 1.00 93.62 92 GLU A CA 1
ATOM 710 C C . GLU A 1 92 ? -28.271 -3.201 17.181 1.00 93.62 92 GLU A C 1
ATOM 712 O O . GLU A 1 92 ? -28.732 -4.286 17.559 1.00 93.62 92 GLU A O 1
ATOM 717 N N . LYS A 1 93 ? -27.887 -3.003 15.909 1.00 90.88 93 LYS A N 1
ATOM 718 C CA . LYS A 1 93 ? -27.921 -4.036 14.857 1.00 90.88 93 LYS A CA 1
ATOM 719 C C . LYS A 1 93 ? -27.108 -5.267 15.263 1.00 90.88 93 LYS A C 1
ATOM 721 O O . LYS A 1 93 ? -27.615 -6.386 15.161 1.00 90.88 93 LYS A O 1
ATOM 726 N N . TYR A 1 94 ? -25.878 -5.090 15.749 1.00 89.44 94 TYR A N 1
ATOM 727 C CA . TYR A 1 94 ? -25.026 -6.216 16.151 1.00 89.44 94 TYR A CA 1
ATOM 728 C C . TYR A 1 94 ? -25.424 -6.830 17.502 1.00 89.44 94 TYR A C 1
ATOM 730 O O . TYR A 1 94 ? -25.347 -8.050 17.644 1.00 89.44 94 TYR A O 1
ATOM 738 N N . TYR A 1 95 ? -25.910 -6.036 18.464 1.00 88.94 95 TYR A N 1
ATOM 739 C CA . TYR A 1 95 ? -26.372 -6.541 19.765 1.00 88.94 95 TYR A CA 1
ATOM 740 C C . TYR A 1 95 ? -27.642 -7.385 19.660 1.00 88.94 95 TYR A C 1
ATOM 742 O O . TYR A 1 95 ? -27.758 -8.424 20.312 1.00 88.94 95 TYR A O 1
ATOM 750 N N . THR A 1 96 ? -28.609 -6.943 18.856 1.00 90.31 96 THR A N 1
ATOM 751 C CA . THR A 1 96 ? -29.905 -7.628 18.738 1.00 90.31 96 THR A CA 1
ATOM 752 C C . THR A 1 96 ? -29.941 -8.669 17.631 1.00 90.31 96 THR A C 1
ATOM 754 O O . THR A 1 96 ? -30.805 -9.546 17.634 1.00 90.31 96 THR A O 1
ATOM 757 N N . GLY A 1 97 ? -29.042 -8.555 16.654 1.00 84.12 97 GLY A N 1
ATOM 758 C CA . GLY A 1 97 ? -29.100 -9.315 15.412 1.00 84.12 97 GLY A CA 1
ATOM 759 C C . GLY A 1 97 ? -30.210 -8.864 14.454 1.00 84.12 97 GLY A C 1
ATOM 760 O O . GLY A 1 97 ? -30.372 -9.454 13.382 1.00 84.12 97 GLY A O 1
ATOM 761 N N . ASN A 1 98 ? -30.983 -7.830 14.805 1.00 84.38 98 ASN A N 1
ATOM 762 C CA . ASN A 1 98 ? -32.037 -7.298 13.952 1.00 84.38 98 ASN A CA 1
ATOM 763 C C . ASN A 1 98 ? -31.435 -6.457 12.826 1.00 84.38 98 ASN A C 1
ATOM 765 O O . ASN A 1 98 ? -30.557 -5.631 13.048 1.00 84.38 98 ASN A O 1
ATOM 769 N N . GLY A 1 99 ? -31.929 -6.642 11.601 1.00 78.06 99 GLY A N 1
ATOM 770 C CA . GLY A 1 99 ? -31.435 -5.880 10.452 1.00 78.06 99 GLY A CA 1
ATOM 771 C C . GLY A 1 99 ? -30.021 -6.267 10.005 1.00 78.06 99 GLY A C 1
ATOM 772 O O . GLY A 1 99 ? -29.436 -5.558 9.189 1.00 78.06 99 GLY A O 1
ATOM 773 N N . ILE A 1 100 ? -29.468 -7.392 10.487 1.00 81.69 100 ILE A N 1
ATOM 774 C CA . ILE A 1 100 ? -28.265 -7.974 9.887 1.00 81.69 100 ILE A CA 1
ATOM 775 C C . ILE A 1 100 ? -28.600 -8.364 8.448 1.00 81.69 100 ILE A C 1
ATOM 777 O O . ILE A 1 100 ? -29.404 -9.264 8.189 1.00 81.69 100 ILE A O 1
ATOM 781 N N . ASN A 1 101 ? -27.958 -7.681 7.505 1.00 71.00 101 ASN A N 1
ATOM 782 C CA . ASN A 1 101 ? -28.039 -8.013 6.097 1.00 71.00 101 ASN A CA 1
ATOM 783 C C . ASN A 1 101 ? -27.352 -9.362 5.866 1.00 71.00 101 ASN A C 1
ATOM 785 O O . ASN A 1 101 ? -26.129 -9.458 5.781 1.00 71.00 101 ASN A O 1
ATOM 789 N N . THR A 1 102 ? -28.135 -10.431 5.737 1.00 68.19 102 THR A N 1
ATOM 790 C CA . THR A 1 102 ? -27.613 -11.692 5.213 1.00 68.19 102 THR A CA 1
ATOM 791 C C . THR A 1 102 ? -27.333 -11.490 3.729 1.00 68.19 102 THR A C 1
ATOM 793 O O . THR A 1 102 ? -28.266 -11.371 2.928 1.00 68.19 102 THR A O 1
ATOM 796 N N . ARG A 1 103 ? -26.053 -11.405 3.354 1.00 60.66 103 ARG A N 1
ATOM 797 C CA . ARG A 1 103 ? -25.656 -11.277 1.949 1.00 60.66 103 ARG A CA 1
ATOM 798 C C . ARG A 1 103 ? -26.232 -12.440 1.138 1.00 60.66 103 ARG A C 1
ATOM 800 O O . ARG A 1 103 ? -25.851 -13.586 1.329 1.00 60.66 103 ARG A O 1
ATOM 807 N N . ASN A 1 104 ? -27.111 -12.115 0.192 1.00 57.44 104 ASN A N 1
ATOM 808 C CA . ASN A 1 104 ? -27.588 -13.026 -0.858 1.00 57.44 104 ASN A CA 1
ATOM 809 C C . ASN A 1 104 ? -26.877 -12.776 -2.202 1.00 57.44 104 ASN A C 1
ATOM 811 O O . ASN A 1 104 ? -27.398 -13.121 -3.262 1.00 57.44 104 ASN A O 1
ATOM 815 N N . ARG A 1 105 ? -25.701 -12.140 -2.182 1.00 62.03 105 ARG A N 1
ATOM 816 C CA . ARG A 1 105 ? -24.877 -11.888 -3.370 1.00 62.03 105 ARG A CA 1
ATOM 817 C C . ARG A 1 105 ? -23.585 -12.685 -3.266 1.00 62.03 105 ARG A C 1
ATOM 819 O O . ARG A 1 105 ? -23.026 -12.804 -2.178 1.00 62.03 105 ARG A O 1
ATOM 826 N N . ALA A 1 106 ? -23.133 -13.226 -4.394 1.00 66.44 106 ALA A N 1
ATOM 827 C CA . ALA A 1 106 ? -21.818 -13.842 -4.478 1.00 66.44 106 ALA A CA 1
ATOM 828 C C . ALA A 1 106 ? -20.755 -12.773 -4.194 1.00 66.44 106 ALA A C 1
ATOM 830 O O . ALA A 1 106 ? -20.769 -11.713 -4.818 1.00 66.44 106 ALA A O 1
ATOM 831 N N . ILE A 1 107 ? -19.860 -13.052 -3.249 1.00 68.88 107 ILE A N 1
ATOM 832 C CA . ILE A 1 107 ? -18.654 -12.251 -3.056 1.00 68.88 107 ILE A CA 1
ATOM 833 C C . ILE A 1 107 ? -17.785 -12.484 -4.295 1.00 68.88 107 ILE A C 1
ATOM 835 O O . ILE A 1 107 ? -17.451 -13.625 -4.606 1.00 68.88 107 ILE A O 1
ATOM 839 N N . VAL A 1 108 ? -17.472 -11.416 -5.029 1.00 73.06 108 VAL A N 1
ATOM 840 C CA . VAL A 1 108 ? -16.512 -11.456 -6.137 1.00 73.06 108 VAL A CA 1
ATOM 841 C C . VAL A 1 108 ? -15.200 -10.905 -5.601 1.00 73.06 108 VAL A C 1
ATOM 843 O O . VAL A 1 108 ? -15.062 -9.694 -5.443 1.00 73.06 108 VAL A O 1
ATOM 846 N N . GLY A 1 109 ? -14.260 -11.787 -5.278 1.00 75.56 109 GLY A N 1
ATOM 847 C CA . GLY A 1 109 ? -12.920 -11.387 -4.865 1.00 75.56 109 GLY A CA 1
ATOM 848 C C . GLY A 1 109 ? -12.213 -12.401 -3.958 1.00 75.56 109 GLY A C 1
ATOM 849 O O . GLY A 1 109 ? -12.818 -13.423 -3.624 1.00 75.56 109 GLY A O 1
ATOM 850 N N . PRO A 1 110 ? -10.962 -12.098 -3.556 1.00 85.50 110 PRO A N 1
ATOM 851 C CA . PRO A 1 110 ? -10.226 -10.858 -3.852 1.00 85.50 110 PRO A CA 1
ATOM 852 C C . PRO A 1 110 ? -9.901 -10.700 -5.348 1.00 85.50 110 PRO A C 1
ATOM 854 O O . PRO A 1 110 ? -9.691 -11.681 -6.045 1.00 85.50 110 PRO A O 1
ATOM 857 N N . LEU A 1 111 ? -9.930 -9.465 -5.868 1.00 89.62 111 LEU A N 1
ATOM 858 C CA . LEU A 1 111 ? -9.557 -9.205 -7.271 1.00 89.62 111 LEU A CA 1
ATOM 859 C C . LEU A 1 111 ? -8.037 -9.215 -7.452 1.00 89.62 111 LEU A C 1
ATOM 861 O O . LEU A 1 111 ? -7.533 -9.738 -8.437 1.00 89.62 111 LEU A O 1
ATOM 865 N N . LEU A 1 112 ? -7.313 -8.623 -6.502 1.00 93.38 112 LEU A N 1
ATOM 866 C CA . LEU A 1 112 ? -5.856 -8.615 -6.494 1.00 93.38 112 LEU A CA 1
ATOM 867 C C . LEU A 1 112 ? -5.373 -9.882 -5.784 1.00 93.38 112 LEU A C 1
ATOM 869 O O . LEU A 1 112 ? -5.550 -10.006 -4.575 1.00 93.38 112 LEU A O 1
ATOM 873 N N . GLU A 1 113 ? -4.788 -10.809 -6.537 1.00 91.50 113 GLU A N 1
ATOM 874 C CA . GLU A 1 113 ? -4.226 -12.063 -6.006 1.00 91.50 113 GLU A CA 1
ATOM 875 C C . GLU A 1 113 ? -2.718 -11.953 -5.710 1.00 91.50 113 GLU A C 1
ATOM 877 O O . GLU A 1 113 ? -2.165 -12.764 -4.973 1.00 91.50 113 GLU A O 1
ATOM 882 N N . SER A 1 114 ? -2.054 -10.930 -6.257 1.00 95.12 114 SER A N 1
ATOM 883 C CA . SER A 1 114 ? -0.620 -10.688 -6.087 1.00 95.12 114 SER A CA 1
ATOM 884 C C . SER A 1 114 ? -0.243 -10.348 -4.644 1.00 95.12 114 SER A C 1
ATOM 886 O O . SER A 1 114 ? -0.933 -9.555 -3.999 1.00 95.12 114 SER A O 1
ATOM 888 N N . THR A 1 115 ? 0.923 -10.809 -4.190 1.00 95.12 115 THR A N 1
ATOM 889 C CA . THR A 1 115 ? 1.462 -10.529 -2.848 1.00 95.12 115 THR A CA 1
ATOM 890 C C . THR A 1 115 ? 2.798 -9.784 -2.914 1.00 95.12 115 THR A C 1
ATOM 892 O O . THR A 1 115 ? 3.759 -10.146 -2.230 1.00 95.12 115 THR A O 1
ATOM 895 N N . PHE A 1 116 ? 2.869 -8.744 -3.756 1.00 96.69 116 PHE A N 1
ATOM 896 C CA . PHE A 1 116 ? 4.024 -7.844 -3.835 1.00 96.69 116 PHE A CA 1
ATOM 897 C C . PHE A 1 116 ? 4.412 -7.311 -2.451 1.00 96.69 116 PHE A C 1
ATOM 899 O O . PHE A 1 116 ? 3.551 -7.004 -1.622 1.00 96.69 116 PHE A O 1
ATOM 906 N N . ASN A 1 117 ? 5.714 -7.150 -2.222 1.00 94.75 117 ASN A N 1
ATOM 907 C CA . ASN A 1 117 ? 6.246 -6.652 -0.959 1.00 94.75 117 ASN A CA 1
ATOM 908 C C . ASN A 1 117 ? 7.212 -5.480 -1.185 1.00 94.75 117 ASN A C 1
ATOM 910 O O . ASN A 1 117 ? 7.607 -5.171 -2.308 1.00 94.75 117 ASN A O 1
ATOM 914 N N . GLN A 1 118 ? 7.562 -4.792 -0.103 1.00 94.31 118 GLN A N 1
ATOM 915 C CA . GLN A 1 118 ? 8.440 -3.632 -0.134 1.00 94.31 118 GLN A CA 1
ATOM 916 C C . GLN A 1 118 ? 9.929 -3.990 -0.055 1.00 94.31 118 GLN A C 1
ATOM 918 O O . GLN A 1 118 ? 10.719 -3.143 -0.448 1.00 94.31 118 GLN A O 1
ATOM 923 N N . SER A 1 119 ? 10.300 -5.189 0.408 1.00 92.69 119 SER A N 1
ATOM 924 C CA . SER A 1 119 ? 11.687 -5.575 0.747 1.00 92.69 119 SER A CA 1
ATOM 925 C C . SER A 1 119 ? 12.058 -6.984 0.254 1.00 92.69 119 SER A C 1
ATOM 927 O O . SER A 1 119 ? 11.184 -7.707 -0.229 1.00 92.69 119 SER A O 1
ATOM 929 N N . GLY A 1 120 ? 13.309 -7.422 0.436 1.00 91.50 120 GLY A N 1
ATOM 930 C CA . GLY A 1 120 ? 13.825 -8.706 -0.049 1.00 91.50 120 GLY A CA 1
ATOM 931 C C . GLY A 1 120 ? 13.990 -8.731 -1.572 1.00 91.50 120 GLY A C 1
ATOM 932 O O . GLY A 1 120 ? 14.277 -7.727 -2.190 1.00 91.50 120 GLY A O 1
ATOM 933 N N . GLY A 1 121 ? 13.705 -9.850 -2.246 1.00 93.88 121 GLY A N 1
ATOM 934 C CA . GLY A 1 121 ? 13.858 -9.895 -3.716 1.00 93.88 121 GLY A CA 1
ATOM 935 C C . GLY A 1 121 ? 13.015 -8.863 -4.498 1.00 93.88 121 GLY A C 1
ATOM 936 O O . GLY A 1 121 ? 13.157 -8.715 -5.709 1.00 93.88 121 GLY A O 1
ATOM 937 N N . TRP A 1 122 ? 12.062 -8.189 -3.841 1.00 97.19 122 TRP A N 1
ATOM 938 C CA . TRP A 1 122 ? 11.173 -7.211 -4.465 1.00 97.19 122 TRP A CA 1
ATOM 939 C C . TRP A 1 122 ? 11.829 -5.842 -4.669 1.00 97.19 122 TRP A C 1
ATOM 941 O O . TRP A 1 122 ? 11.377 -5.097 -5.538 1.00 97.19 122 TRP A O 1
ATOM 951 N N . ASN A 1 123 ? 12.838 -5.479 -3.874 1.00 96.00 123 ASN A N 1
ATOM 952 C CA . ASN A 1 123 ? 13.523 -4.182 -3.929 1.00 96.00 123 ASN A CA 1
ATOM 953 C C . ASN A 1 123 ? 14.974 -4.285 -4.420 1.00 96.00 123 ASN A C 1
ATOM 955 O O . ASN A 1 123 ? 15.711 -3.320 -4.268 1.00 96.00 123 ASN A O 1
ATOM 959 N N . ASP A 1 124 ? 15.350 -5.370 -5.105 1.00 95.06 124 ASP A N 1
ATOM 960 C CA . ASP A 1 124 ? 16.689 -5.568 -5.697 1.00 95.06 124 ASP A CA 1
ATOM 961 C C . ASP A 1 124 ? 17.155 -4.405 -6.609 1.00 95.06 124 ASP A C 1
ATOM 963 O O . ASP A 1 124 ? 18.347 -4.219 -6.848 1.00 95.06 124 ASP A O 1
ATOM 967 N N . TYR A 1 125 ? 16.217 -3.619 -7.152 1.00 95.81 125 TYR A N 1
ATOM 968 C CA . TYR A 1 125 ? 16.497 -2.441 -7.986 1.00 95.81 125 TYR A CA 1
ATOM 969 C C . TYR A 1 125 ? 16.544 -1.121 -7.206 1.00 95.81 125 TYR A C 1
ATOM 971 O O . TYR A 1 125 ? 16.982 -0.098 -7.739 1.00 95.81 125 TYR A O 1
ATOM 979 N N . CYS A 1 126 ? 16.060 -1.105 -5.966 1.00 95.38 126 CYS A N 1
ATOM 980 C CA . CYS A 1 126 ? 16.059 0.087 -5.137 1.00 95.38 126 CYS A CA 1
ATOM 981 C C . CYS A 1 126 ? 17.489 0.480 -4.730 1.00 95.38 126 CYS A C 1
ATOM 983 O O . CYS A 1 126 ? 18.400 -0.343 -4.693 1.00 95.38 126 CYS A O 1
ATOM 985 N N . PRO A 1 127 ? 17.738 1.768 -4.444 1.00 92.88 127 PRO A N 1
ATOM 986 C CA . PRO A 1 127 ? 19.073 2.206 -4.073 1.00 92.88 127 PRO A CA 1
ATOM 987 C C . PRO A 1 127 ? 19.424 1.829 -2.621 1.00 92.88 127 PRO A C 1
ATOM 989 O O . PRO A 1 127 ? 18.641 1.251 -1.876 1.00 92.88 127 PRO A O 1
ATOM 992 N N . GLY A 1 128 ? 20.635 2.176 -2.190 1.00 85.62 128 GLY A N 1
ATOM 993 C CA . GLY A 1 128 ? 21.077 1.978 -0.806 1.00 85.62 128 GLY A CA 1
ATOM 994 C C . GLY A 1 128 ? 21.874 0.697 -0.573 1.00 85.62 128 GLY A C 1
ATOM 995 O O . GLY A 1 128 ? 22.738 0.717 0.307 1.00 85.62 128 GLY A O 1
ATOM 996 N N . GLY A 1 129 ? 21.698 -0.358 -1.376 1.00 80.69 129 GLY A N 1
ATOM 997 C CA . GLY A 1 129 ? 22.417 -1.628 -1.193 1.00 80.69 129 GLY A CA 1
ATOM 998 C C . GLY A 1 129 ? 22.392 -2.064 0.275 1.00 80.69 129 GLY A C 1
ATOM 999 O O . GLY A 1 129 ? 21.410 -1.856 0.961 1.00 80.69 129 GLY A O 1
ATOM 1000 N N . THR A 1 130 ? 23.516 -2.499 0.847 1.00 73.06 130 THR A N 1
ATOM 1001 C CA . THR A 1 130 ? 23.555 -2.942 2.258 1.00 73.06 130 THR A CA 1
ATOM 1002 C C . THR A 1 130 ? 23.527 -1.821 3.311 1.00 73.06 130 THR A C 1
ATOM 1004 O O . THR A 1 130 ? 23.836 -2.082 4.476 1.00 73.06 130 THR A O 1
ATOM 1007 N N . SER A 1 131 ? 23.271 -0.561 2.939 1.00 79.50 131 SER A N 1
ATOM 1008 C CA . SER A 1 131 ? 23.274 0.551 3.907 1.00 79.50 131 SER A CA 1
ATOM 1009 C C . SER A 1 131 ? 22.087 0.512 4.874 1.00 79.50 131 SER A C 1
ATOM 1011 O O . SER A 1 131 ? 22.216 1.015 5.990 1.00 79.50 131 SER A O 1
ATOM 1013 N N . CYS A 1 132 ? 20.991 -0.151 4.498 1.00 74.19 132 CYS A N 1
ATOM 1014 C CA . CYS A 1 132 ? 19.822 -0.355 5.344 1.00 74.19 132 CYS A CA 1
ATOM 1015 C C . CYS A 1 132 ? 19.802 -1.796 5.858 1.00 74.19 132 CYS A C 1
ATOM 1017 O O . CYS A 1 132 ? 19.472 -2.696 5.112 1.00 74.19 132 CYS A O 1
ATOM 1019 N N . SER A 1 133 ? 20.183 -2.060 7.112 1.00 73.81 133 SER A N 1
ATOM 1020 C CA . SER A 1 133 ? 20.042 -3.381 7.774 1.00 73.81 133 SER A CA 1
ATOM 1021 C C . SER A 1 133 ? 20.407 -4.644 6.947 1.00 73.81 133 SER A C 1
ATOM 1023 O O . SER A 1 133 ? 19.960 -5.739 7.281 1.00 73.81 133 SER A O 1
ATOM 1025 N N . GLY A 1 134 ? 21.258 -4.519 5.918 1.00 78.69 134 GLY A N 1
ATOM 1026 C CA . GLY A 1 134 ? 21.652 -5.603 5.010 1.00 78.69 134 GLY A CA 1
ATOM 1027 C C . GLY A 1 134 ? 20.814 -5.804 3.734 1.00 78.69 134 GLY A C 1
ATOM 1028 O O . GLY A 1 134 ? 21.065 -6.800 3.065 1.00 78.69 134 GLY A O 1
ATOM 1029 N N . ASP A 1 135 ? 19.893 -4.899 3.392 1.00 87.69 135 ASP A N 1
ATOM 1030 C CA . ASP A 1 135 ? 18.992 -4.939 2.223 1.00 87.69 135 ASP A CA 1
ATOM 1031 C C . ASP A 1 135 ? 18.858 -3.536 1.597 1.00 87.69 135 ASP A C 1
ATOM 1033 O O . ASP A 1 135 ? 19.122 -2.536 2.270 1.00 87.69 135 ASP A O 1
ATOM 1037 N N . GLU A 1 136 ? 18.442 -3.440 0.335 1.00 93.25 136 GLU A N 1
ATOM 1038 C CA . GLU A 1 136 ? 18.116 -2.165 -0.311 1.00 93.25 136 GLU A CA 1
ATOM 1039 C C . GLU A 1 136 ? 17.004 -1.404 0.448 1.00 93.25 136 GLU A C 1
ATOM 1041 O O . GLU A 1 136 ? 16.273 -1.951 1.278 1.00 93.25 136 GLU A O 1
ATOM 1046 N N . VAL A 1 137 ? 16.828 -0.108 0.163 1.00 94.06 137 VAL A N 1
ATOM 1047 C CA . VAL A 1 137 ? 15.680 0.646 0.710 1.00 94.06 137 VAL A CA 1
ATOM 1048 C C . VAL A 1 137 ? 14.353 0.024 0.251 1.00 94.06 137 VAL A C 1
ATOM 1050 O O . VAL A 1 137 ? 14.271 -0.488 -0.869 1.00 94.06 137 VAL A O 1
ATOM 1053 N N . PRO A 1 138 ? 13.284 0.077 1.062 1.00 94.56 138 PRO A N 1
ATOM 1054 C CA . PRO A 1 138 ? 11.993 -0.466 0.670 1.00 94.56 138 PRO A CA 1
ATOM 1055 C C . PRO A 1 138 ? 11.399 0.259 -0.549 1.00 94.56 138 PRO A C 1
ATOM 1057 O O . PRO A 1 138 ? 11.528 1.476 -0.676 1.00 94.56 138 PRO A O 1
ATOM 1060 N N . ASN A 1 139 ? 10.654 -0.457 -1.400 1.00 95.75 139 ASN A N 1
ATOM 1061 C CA . ASN A 1 139 ? 9.973 0.112 -2.578 1.00 95.75 139 ASN A CA 1
ATOM 1062 C C . ASN A 1 139 ? 8.985 1.244 -2.243 1.00 95.75 139 ASN A C 1
ATOM 1064 O O . ASN A 1 139 ? 8.730 2.116 -3.070 1.00 95.75 139 ASN A O 1
ATOM 1068 N N . GLY A 1 140 ? 8.395 1.213 -1.047 1.00 95.06 140 GLY A N 1
ATOM 1069 C CA . GLY A 1 140 ? 7.337 2.126 -0.627 1.00 95.06 140 GLY A CA 1
ATOM 1070 C C . GLY A 1 140 ? 5.931 1.587 -0.906 1.00 95.06 140 GLY A C 1
ATOM 1071 O O . GLY A 1 140 ? 5.642 0.989 -1.947 1.00 95.06 140 GLY A O 1
ATOM 1072 N N . CYS A 1 141 ? 5.016 1.821 0.036 1.00 94.62 141 CYS A N 1
ATOM 1073 C CA . CYS A 1 141 ? 3.665 1.250 0.016 1.00 94.62 141 CYS A CA 1
ATOM 1074 C C . CYS A 1 141 ? 2.836 1.722 -1.189 1.00 94.62 141 CYS A C 1
ATOM 1076 O O . CYS A 1 141 ? 2.013 0.971 -1.718 1.00 94.62 141 CYS A O 1
ATOM 1078 N N . VAL A 1 142 ? 3.083 2.946 -1.663 1.00 96.88 142 VAL A N 1
ATOM 1079 C CA . VAL A 1 142 ? 2.410 3.510 -2.838 1.00 96.88 142 VAL A CA 1
ATOM 1080 C C . VAL A 1 142 ? 2.862 2.807 -4.116 1.00 96.88 142 VAL A C 1
ATOM 1082 O O . VAL A 1 142 ? 2.009 2.441 -4.921 1.00 96.88 142 VAL A O 1
ATOM 1085 N N . ALA A 1 143 ? 4.165 2.553 -4.282 1.00 98.06 143 ALA A N 1
ATOM 1086 C CA . ALA A 1 143 ? 4.680 1.830 -5.443 1.00 98.06 143 ALA A CA 1
ATOM 1087 C C . ALA A 1 143 ? 4.132 0.398 -5.477 1.00 98.06 143 ALA A C 1
ATOM 1089 O O . ALA A 1 143 ? 3.576 -0.013 -6.492 1.00 98.06 143 ALA A O 1
ATOM 1090 N N . VAL A 1 144 ? 4.168 -0.318 -4.346 1.00 97.94 144 VAL A N 1
ATOM 1091 C CA . VAL A 1 144 ? 3.569 -1.660 -4.225 1.00 97.94 144 VAL A CA 1
ATOM 1092 C C . VAL A 1 144 ? 2.084 -1.651 -4.604 1.00 97.94 144 VAL A C 1
ATOM 1094 O O . VAL A 1 144 ? 1.641 -2.491 -5.385 1.00 97.94 144 VAL A O 1
ATOM 1097 N N . SER A 1 145 ? 1.321 -0.664 -4.125 1.00 97.00 145 SER A N 1
ATOM 1098 C CA . SER A 1 145 ? -0.108 -0.535 -4.444 1.00 97.00 145 SER A CA 1
ATOM 1099 C C . SER A 1 145 ? -0.355 -0.250 -5.929 1.00 97.00 145 SER A C 1
ATOM 1101 O O . SER A 1 145 ? -1.256 -0.835 -6.531 1.00 97.00 145 SER A O 1
ATOM 1103 N N . MET A 1 146 ? 0.449 0.625 -6.542 1.00 98.25 146 MET A N 1
ATOM 1104 C CA . MET A 1 146 ? 0.382 0.896 -7.981 1.00 98.25 146 MET A CA 1
ATOM 1105 C C . MET A 1 146 ? 0.662 -0.372 -8.789 1.00 98.25 146 MET A C 1
ATOM 1107 O O . MET A 1 146 ? -0.090 -0.690 -9.709 1.00 98.25 146 MET A O 1
ATOM 1111 N N . VAL A 1 147 ? 1.719 -1.107 -8.437 1.00 98.56 147 VAL A N 1
ATOM 1112 C CA . VAL A 1 147 ? 2.128 -2.317 -9.155 1.00 98.56 147 VAL A CA 1
ATOM 1113 C C . VAL A 1 147 ? 1.108 -3.440 -9.016 1.00 98.56 147 VAL A C 1
ATOM 1115 O O . VAL A 1 147 ? 0.809 -4.074 -10.021 1.00 98.56 147 VAL A O 1
ATOM 1118 N N . ALA A 1 148 ? 0.497 -3.634 -7.845 1.00 98.25 148 ALA A N 1
ATOM 1119 C CA . ALA A 1 148 ? -0.578 -4.615 -7.678 1.00 98.25 148 ALA A CA 1
ATOM 1120 C C . ALA A 1 148 ? -1.757 -4.344 -8.634 1.00 98.25 148 ALA A C 1
ATOM 1122 O O . ALA A 1 148 ? -2.269 -5.256 -9.284 1.00 98.25 148 ALA A O 1
ATOM 1123 N N . VAL A 1 149 ? -2.147 -3.072 -8.798 1.00 97.69 149 VAL A N 1
ATOM 1124 C CA . VAL A 1 149 ? -3.187 -2.678 -9.764 1.00 97.69 149 VAL A CA 1
ATOM 1125 C C . VAL A 1 149 ? -2.720 -2.892 -11.206 1.00 97.69 149 VAL A C 1
ATOM 1127 O O . VAL A 1 149 ? -3.479 -3.419 -12.020 1.00 97.69 149 VAL A O 1
ATOM 1130 N N . MET A 1 150 ? -1.484 -2.509 -11.536 1.00 98.50 150 MET A N 1
ATOM 1131 C CA . MET A 1 150 ? -0.932 -2.692 -12.883 1.00 98.50 150 MET A CA 1
ATOM 1132 C C . MET A 1 150 ? -0.797 -4.162 -13.273 1.00 98.50 150 MET A C 1
ATOM 1134 O O . MET A 1 150 ? -1.076 -4.505 -14.419 1.00 98.50 150 MET A O 1
ATOM 1138 N N . HIS A 1 151 ? -0.409 -5.022 -12.334 1.00 98.38 151 HIS A N 1
ATOM 1139 C CA . HIS A 1 151 ? -0.295 -6.465 -12.525 1.00 98.38 151 HIS A CA 1
ATOM 1140 C C . HIS A 1 151 ? -1.658 -7.113 -12.756 1.00 98.38 151 HIS A C 1
ATOM 1142 O O . HIS A 1 151 ? -1.800 -7.858 -13.720 1.00 98.38 151 HIS A O 1
ATOM 1148 N N . TYR A 1 152 ? -2.683 -6.737 -11.984 1.00 97.62 152 TYR A N 1
ATOM 1149 C CA . TYR A 1 152 ? -4.052 -7.217 -12.204 1.00 97.62 152 TYR A CA 1
ATOM 1150 C C . TYR A 1 152 ? -4.566 -6.919 -13.619 1.00 97.62 152 TYR A C 1
ATOM 1152 O O . TYR A 1 152 ? -5.169 -7.773 -14.267 1.00 97.62 152 TYR A O 1
ATOM 1160 N N . TRP A 1 153 ? -4.312 -5.708 -14.123 1.00 97.62 153 TRP A N 1
ATOM 1161 C CA . TRP A 1 153 ? -4.701 -5.326 -15.484 1.00 97.62 153 TRP A CA 1
ATOM 1162 C C . TRP A 1 153 ? -3.707 -5.770 -16.559 1.00 97.62 153 TRP A C 1
ATOM 1164 O O . TRP A 1 153 ? -4.019 -5.645 -17.744 1.00 97.62 153 TRP A O 1
ATOM 1174 N N . GLN A 1 154 ? -2.524 -6.242 -16.156 1.00 98.19 154 GLN A N 1
ATOM 1175 C CA . GLN A 1 154 ? -1.368 -6.500 -17.015 1.00 98.19 154 GLN A CA 1
ATOM 1176 C C . GLN A 1 154 ? -1.113 -5.338 -17.987 1.00 98.19 154 GLN A C 1
ATOM 1178 O O . GLN A 1 154 ? -0.951 -5.522 -19.197 1.00 98.19 154 GLN A O 1
ATOM 1183 N N . TYR A 1 155 ? -1.155 -4.113 -17.454 1.00 98.31 155 TYR A N 1
ATOM 1184 C CA . TYR A 1 155 ? -1.089 -2.891 -18.245 1.00 98.31 155 TYR A CA 1
ATOM 1185 C C . TYR A 1 155 ? -0.358 -1.748 -17.518 1.00 98.31 155 TYR A C 1
ATOM 1187 O O . TYR A 1 155 ? -0.657 -1.485 -16.343 1.00 98.31 155 TYR A O 1
ATOM 1195 N N . PRO A 1 156 ? 0.496 -0.989 -18.239 1.00 98.06 156 PRO A N 1
ATOM 1196 C CA . PRO 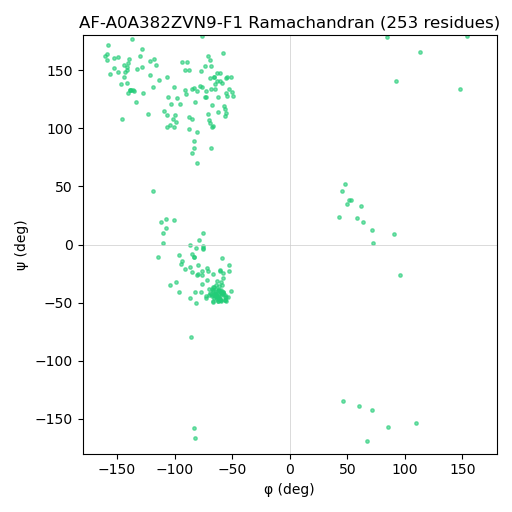A 1 156 ? 0.834 -1.131 -19.662 1.00 98.06 156 PRO A CA 1
ATOM 1197 C C . PRO A 1 156 ? 2.022 -2.072 -19.901 1.00 98.06 156 PRO A C 1
ATOM 1199 O O . PRO A 1 156 ? 2.873 -2.231 -19.042 1.00 98.06 156 PRO A O 1
ATOM 1202 N N . VAL A 1 157 ? 2.142 -2.641 -21.104 1.00 98.38 157 VAL A N 1
ATOM 1203 C CA . VAL A 1 157 ? 3.354 -3.402 -21.488 1.00 98.38 157 VAL A CA 1
ATOM 1204 C C . VAL A 1 157 ? 4.554 -2.474 -21.716 1.00 98.38 157 VAL A C 1
ATOM 1206 O O . VAL A 1 157 ? 5.685 -2.872 -21.472 1.00 98.38 157 VAL A O 1
ATOM 1209 N N . VAL A 1 158 ? 4.319 -1.239 -22.166 1.00 98.50 158 VAL A N 1
ATOM 1210 C CA . VAL A 1 158 ? 5.338 -0.190 -22.344 1.00 98.50 158 VAL A CA 1
ATOM 1211 C C . VAL A 1 158 ? 4.746 1.126 -21.855 1.00 98.50 158 VAL A C 1
ATOM 1213 O O . VAL A 1 158 ? 3.594 1.435 -22.174 1.00 98.50 158 VAL A O 1
ATOM 1216 N N . GLY A 1 159 ? 5.502 1.874 -21.056 1.00 97.75 159 GLY A N 1
ATOM 1217 C CA . GLY A 1 159 ? 5.081 3.164 -20.518 1.00 97.75 159 GLY A CA 1
ATOM 1218 C C . GLY A 1 159 ? 5.314 4.323 -21.490 1.00 97.75 159 GLY A C 1
ATOM 1219 O O . GLY A 1 159 ? 5.396 4.150 -22.707 1.00 97.75 159 GLY A O 1
ATOM 1220 N N . ALA A 1 160 ? 5.396 5.537 -20.949 1.00 97.94 160 ALA A N 1
ATOM 1221 C CA . ALA A 1 160 ? 5.707 6.730 -21.725 1.00 97.94 160 ALA A CA 1
ATOM 1222 C C . ALA A 1 160 ? 6.570 7.745 -20.972 1.00 97.94 160 ALA A C 1
ATOM 1224 O O . ALA A 1 160 ? 6.392 8.000 -19.777 1.00 97.94 160 ALA A O 1
ATOM 1225 N N . GLY A 1 161 ? 7.455 8.377 -21.746 1.00 97.88 161 GLY A N 1
ATOM 1226 C CA . GLY A 1 161 ? 8.394 9.384 -21.269 1.00 97.88 161 GLY A CA 1
ATOM 1227 C C . GLY A 1 161 ? 9.447 8.807 -20.334 1.00 97.88 161 GLY A C 1
ATOM 1228 O O . GLY A 1 161 ? 9.564 7.598 -20.160 1.00 97.88 161 GLY A O 1
ATOM 1229 N N . ASP A 1 162 ? 10.177 9.705 -19.698 1.00 98.06 162 ASP A N 1
ATOM 1230 C CA . ASP A 1 162 ? 11.199 9.409 -18.709 1.00 98.06 162 ASP A CA 1
ATOM 1231 C C . ASP A 1 162 ? 10.981 10.265 -17.455 1.00 98.06 162 ASP A C 1
ATOM 1233 O O . ASP A 1 162 ? 10.236 11.252 -17.463 1.00 98.06 162 ASP A O 1
ATOM 1237 N N . ASN A 1 163 ? 11.599 9.865 -16.348 1.00 97.75 163 ASN A N 1
ATOM 1238 C CA . ASN A 1 163 ? 11.703 10.702 -15.163 1.00 97.75 163 ASN A CA 1
ATOM 1239 C C . ASN A 1 163 ? 13.045 10.491 -14.463 1.00 97.75 163 ASN A C 1
ATOM 1241 O O . ASN A 1 163 ? 13.670 9.435 -14.559 1.00 97.75 163 ASN A O 1
ATOM 1245 N N . SER A 1 164 ? 13.479 11.511 -13.728 1.00 96.62 164 SER A N 1
ATOM 1246 C CA . SER A 1 164 ? 14.623 11.436 -12.829 1.00 96.62 164 SER A CA 1
ATOM 1247 C C . SER A 1 164 ? 14.321 12.183 -11.541 1.00 96.62 164 SER A C 1
ATOM 1249 O O . SER A 1 164 ? 13.886 13.335 -11.572 1.00 96.62 164 SER A O 1
ATOM 1251 N N . CYS A 1 165 ? 14.608 11.557 -10.405 1.00 91.56 165 CYS A N 1
ATOM 1252 C CA . CYS A 1 165 ? 14.482 12.189 -9.099 1.00 91.56 165 CYS A CA 1
ATOM 1253 C C . CYS A 1 165 ? 15.757 12.043 -8.278 1.00 91.56 165 CYS A C 1
ATOM 1255 O O . CYS A 1 165 ? 16.523 11.094 -8.425 1.00 91.56 165 CYS A O 1
ATOM 1257 N N . TYR A 1 166 ? 15.976 13.001 -7.380 1.00 89.50 166 TYR A N 1
ATOM 1258 C CA . TYR A 1 166 ? 16.805 12.772 -6.202 1.00 89.50 166 TYR A CA 1
ATOM 1259 C C . TYR A 1 166 ? 15.889 12.144 -5.148 1.00 89.50 166 TYR A C 1
ATOM 1261 O O . TYR A 1 166 ? 15.287 12.841 -4.335 1.00 89.50 166 TYR A O 1
ATOM 1269 N N . CYS A 1 167 ? 15.650 10.846 -5.319 1.00 82.62 167 CYS A N 1
ATOM 1270 C CA . CYS A 1 167 ? 14.600 10.086 -4.651 1.00 82.62 167 CYS A CA 1
ATOM 1271 C C . CYS A 1 167 ? 15.075 9.723 -3.228 1.00 82.62 167 CYS A C 1
ATOM 1273 O O . CYS A 1 167 ? 15.471 8.592 -2.961 1.00 82.62 167 CYS A O 1
ATOM 1275 N N . GLY A 1 168 ? 15.180 10.719 -2.349 1.00 82.19 168 GLY A N 1
ATOM 1276 C CA . GLY A 1 168 ? 15.798 10.585 -1.026 1.00 82.19 168 GLY A CA 1
ATOM 1277 C C . GLY A 1 168 ? 17.323 10.772 -1.035 1.00 82.19 168 GLY A C 1
ATOM 1278 O O . GLY A 1 168 ? 17.890 11.411 -1.918 1.00 82.19 168 GLY A O 1
ATOM 1279 N N . GLY A 1 169 ? 18.016 10.231 -0.029 1.00 83.38 169 GLY A N 1
ATOM 1280 C CA . GLY A 1 169 ? 19.450 10.465 0.225 1.00 83.38 169 GLY A CA 1
ATOM 1281 C C . GLY A 1 169 ? 20.445 9.680 -0.645 1.00 83.38 169 GLY A C 1
ATOM 1282 O O . GLY A 1 169 ? 21.651 9.781 -0.419 1.00 83.38 169 GLY A O 1
ATOM 1283 N N . PHE A 1 170 ? 19.972 8.907 -1.626 1.00 86.44 170 PHE A N 1
ATOM 1284 C CA . PHE A 1 170 ? 20.748 7.842 -2.280 1.00 86.44 170 PHE A CA 1
ATOM 1285 C C . PHE A 1 170 ? 21.201 8.158 -3.715 1.00 86.44 170 PHE A C 1
ATOM 1287 O O . PHE A 1 170 ? 21.509 7.260 -4.500 1.00 86.44 170 PHE A O 1
ATOM 1294 N N . GLY A 1 171 ? 21.267 9.443 -4.068 1.00 89.00 171 GLY A N 1
ATOM 1295 C CA . GLY A 1 171 ? 21.640 9.888 -5.410 1.00 89.00 171 GLY A CA 1
ATOM 1296 C C . GLY A 1 171 ? 20.470 9.902 -6.394 1.00 89.00 171 GLY A C 1
ATOM 1297 O O . GLY A 1 171 ? 19.331 9.574 -6.063 1.00 89.00 171 GLY A O 1
ATOM 1298 N N . THR A 1 172 ? 20.754 10.325 -7.626 1.00 94.94 172 THR A N 1
ATOM 1299 C CA . THR A 1 172 ? 19.738 10.412 -8.679 1.00 94.94 172 THR A CA 1
ATOM 1300 C C . THR A 1 172 ? 19.356 9.026 -9.185 1.00 94.94 172 THR A C 1
ATOM 1302 O O . THR A 1 172 ? 20.229 8.273 -9.611 1.00 94.94 172 THR A O 1
ATOM 1305 N N . GLN A 1 173 ? 18.057 8.731 -9.188 1.00 95.75 173 GLN A N 1
ATOM 1306 C CA . GLN A 1 173 ? 17.483 7.573 -9.873 1.00 95.75 173 GLN A CA 1
ATOM 1307 C C . GLN A 1 173 ? 16.747 8.052 -11.122 1.00 95.75 173 GLN A C 1
ATOM 1309 O O . GLN A 1 173 ? 16.130 9.122 -11.108 1.00 95.75 173 GLN A O 1
ATOM 1314 N N . SER A 1 174 ? 16.804 7.255 -12.184 1.00 97.19 174 SER A N 1
ATOM 1315 C CA . SER A 1 174 ? 16.256 7.602 -13.492 1.00 97.19 174 SER A CA 1
ATOM 1316 C C . SER A 1 174 ? 15.615 6.381 -14.134 1.00 97.19 174 SER A C 1
ATOM 1318 O O . SER A 1 174 ? 16.182 5.293 -14.082 1.00 97.19 174 SER A O 1
ATOM 1320 N N . ALA A 1 175 ? 14.463 6.578 -14.767 1.00 97.94 175 ALA A N 1
ATOM 1321 C CA . ALA A 1 175 ? 13.772 5.555 -15.538 1.00 97.94 175 ALA A CA 1
ATOM 1322 C C . ALA A 1 175 ? 13.273 6.156 -16.851 1.00 97.94 175 ALA A C 1
ATOM 1324 O O . ALA A 1 175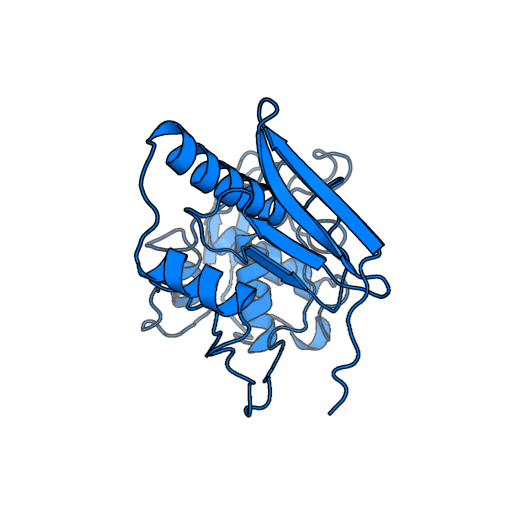 ? 12.656 7.222 -16.849 1.00 97.94 175 ALA A O 1
ATOM 1325 N N . ASP A 1 176 ? 13.520 5.452 -17.952 1.00 98.31 176 ASP A N 1
ATOM 1326 C CA . ASP A 1 176 ? 12.859 5.693 -19.232 1.00 98.31 176 ASP A CA 1
ATOM 1327 C C . ASP A 1 176 ? 11.724 4.674 -19.367 1.00 98.31 176 ASP A C 1
ATOM 1329 O O . ASP A 1 176 ? 11.951 3.476 -19.551 1.00 98.31 176 ASP A O 1
ATOM 1333 N N . PHE A 1 177 ? 10.489 5.136 -19.193 1.00 98.38 177 PHE A N 1
ATOM 1334 C CA . PHE A 1 177 ? 9.302 4.287 -19.241 1.00 98.38 177 PHE A CA 1
ATOM 1335 C C . PHE A 1 177 ? 8.924 3.919 -20.679 1.00 98.38 177 PHE A C 1
ATOM 1337 O O . PHE A 1 177 ? 8.241 2.917 -20.878 1.00 98.38 177 PHE A O 1
ATOM 1344 N N . GLY A 1 178 ? 9.342 4.718 -21.669 1.00 98.06 178 GLY A N 1
ATOM 1345 C CA . GLY A 1 178 ? 9.075 4.476 -23.088 1.00 98.06 178 GLY A CA 1
ATOM 1346 C C . GLY A 1 178 ? 9.953 3.381 -23.696 1.00 98.06 178 GLY A C 1
ATOM 1347 O O . GLY A 1 178 ? 9.528 2.720 -24.641 1.00 98.06 178 GLY A O 1
ATOM 1348 N N . GLU A 1 179 ? 11.138 3.156 -23.128 1.00 96.88 179 GLU A N 1
ATOM 1349 C CA . GLU A 1 179 ? 12.060 2.087 -23.540 1.00 96.88 179 GLU A CA 1
ATOM 1350 C C . GLU A 1 179 ? 11.938 0.815 -22.675 1.00 96.88 179 GLU A C 1
ATOM 1352 O O . GLU A 1 179 ? 12.503 -0.230 -23.008 1.00 96.88 179 GLU A O 1
ATOM 1357 N N . ALA A 1 180 ? 11.187 0.870 -21.570 1.00 94.75 180 ALA A N 1
ATOM 1358 C CA . ALA A 1 180 ? 10.960 -0.269 -20.684 1.00 94.75 180 ALA A CA 1
ATOM 1359 C C . ALA A 1 180 ? 9.822 -1.176 -21.180 1.00 94.75 180 ALA A C 1
ATOM 1361 O O . ALA A 1 180 ? 8.733 -0.707 -21.512 1.00 94.75 180 ALA A O 1
ATOM 1362 N N . VAL A 1 181 ? 10.052 -2.493 -21.156 1.00 98.00 181 VAL A N 1
ATOM 1363 C CA . VAL A 1 181 ? 9.023 -3.512 -21.417 1.00 98.00 181 VAL A CA 1
ATOM 1364 C C . VAL A 1 181 ? 8.684 -4.230 -20.114 1.00 98.00 181 VAL A C 1
ATOM 1366 O O . VAL A 1 181 ? 9.521 -4.928 -19.546 1.00 98.00 181 VAL A O 1
ATOM 1369 N N . TYR A 1 182 ? 7.447 -4.077 -19.650 1.00 98.44 182 TYR A N 1
ATOM 1370 C CA . TYR A 1 182 ? 6.941 -4.702 -18.433 1.00 98.44 182 TYR A CA 1
ATOM 1371 C C . TYR A 1 182 ? 6.378 -6.093 -18.737 1.00 98.44 182 TYR A C 1
ATOM 1373 O O . TYR A 1 182 ? 5.254 -6.248 -19.221 1.00 98.44 182 TYR A O 1
ATOM 1381 N N . ASP A 1 183 ? 7.183 -7.121 -18.467 1.00 98.31 183 ASP A N 1
ATOM 1382 C CA . ASP A 1 183 ? 6.819 -8.520 -18.698 1.00 98.31 183 ASP A CA 1
ATOM 1383 C C . ASP A 1 183 ? 5.986 -9.085 -17.535 1.00 98.31 183 ASP A C 1
ATOM 1385 O O . ASP A 1 183 ? 6.491 -9.754 -16.633 1.00 98.31 183 ASP A O 1
ATOM 1389 N N . TYR A 1 184 ? 4.677 -8.829 -17.565 1.00 98.38 184 TYR A N 1
ATOM 1390 C CA . TYR A 1 184 ? 3.733 -9.401 -16.597 1.00 98.38 184 TYR A CA 1
ATOM 1391 C C . TYR A 1 184 ? 3.685 -10.936 -16.627 1.00 98.38 184 TYR A C 1
ATOM 1393 O O . TYR A 1 184 ? 3.307 -11.550 -15.632 1.00 98.38 184 TYR A O 1
ATOM 1401 N N . GLY A 1 185 ? 4.077 -11.571 -17.740 1.00 98.19 185 GLY A N 1
ATOM 1402 C CA . GLY A 1 185 ? 4.175 -13.027 -17.831 1.00 98.19 185 GLY A CA 1
ATOM 1403 C C . GLY A 1 185 ? 5.317 -13.566 -16.973 1.00 98.19 185 GLY A C 1
ATOM 1404 O O . GLY A 1 185 ? 5.133 -14.548 -16.254 1.00 98.19 185 GLY A O 1
ATOM 1405 N N . ALA A 1 186 ? 6.466 -12.887 -16.989 1.00 98.06 186 ALA A N 1
ATOM 1406 C CA . ALA A 1 186 ? 7.603 -13.196 -16.124 1.00 98.06 186 ALA A CA 1
ATOM 1407 C C . ALA A 1 186 ? 7.318 -12.931 -14.635 1.00 98.06 186 ALA A C 1
ATOM 1409 O O . ALA A 1 186 ? 7.922 -13.583 -13.786 1.00 98.06 186 ALA A O 1
ATOM 1410 N N . MET A 1 187 ? 6.381 -12.032 -14.311 1.00 98.00 187 MET A N 1
ATOM 1411 C CA . MET A 1 187 ? 5.931 -11.803 -12.928 1.00 98.00 187 MET A CA 1
ATOM 1412 C C . MET A 1 187 ? 5.067 -12.951 -12.376 1.00 98.00 187 MET A C 1
ATOM 1414 O O . MET A 1 187 ? 4.941 -13.083 -11.160 1.00 98.00 187 MET A O 1
ATOM 1418 N N . GLY A 1 188 ? 4.467 -13.781 -13.239 1.00 96.81 188 GLY A N 1
ATOM 1419 C CA . GLY A 1 188 ? 3.578 -14.869 -12.825 1.00 96.81 188 GLY A CA 1
ATOM 1420 C C . GLY A 1 188 ? 2.360 -14.370 -12.040 1.00 96.81 188 GLY A C 1
ATOM 1421 O O . GLY A 1 188 ? 1.778 -13.338 -12.369 1.00 96.81 188 GLY A O 1
ATOM 1422 N N . ASP A 1 189 ? 1.988 -15.094 -10.984 1.00 96.06 189 ASP A N 1
ATOM 1423 C CA . ASP A 1 189 ? 0.960 -14.672 -10.019 1.00 96.06 189 ASP A CA 1
ATOM 1424 C C . ASP A 1 189 ? 1.450 -13.581 -9.046 1.00 96.06 189 ASP A C 1
ATOM 1426 O O . ASP A 1 189 ? 0.667 -13.070 -8.250 1.00 96.06 189 ASP A O 1
ATOM 1430 N N . ALA A 1 190 ? 2.733 -13.204 -9.118 1.00 96.62 190 ALA A N 1
ATOM 1431 C CA . ALA A 1 190 ? 3.394 -12.306 -8.179 1.00 96.62 190 ALA A CA 1
ATOM 1432 C C . ALA A 1 190 ? 3.230 -12.747 -6.708 1.00 96.62 190 ALA A C 1
ATOM 1434 O O . ALA A 1 190 ? 3.103 -11.916 -5.806 1.00 96.62 190 ALA A O 1
ATOM 1435 N N . SER A 1 191 ? 3.277 -14.064 -6.467 1.00 95.75 191 SER A N 1
ATOM 1436 C CA . SER A 1 191 ? 3.399 -14.665 -5.130 1.00 95.75 191 SER A CA 1
ATOM 1437 C C . SER A 1 191 ? 4.841 -14.650 -4.595 1.00 95.75 191 SER A C 1
ATOM 1439 O O . SER A 1 191 ? 5.083 -14.770 -3.393 1.00 95.75 191 SER A O 1
ATOM 1441 N N . SER A 1 192 ? 5.821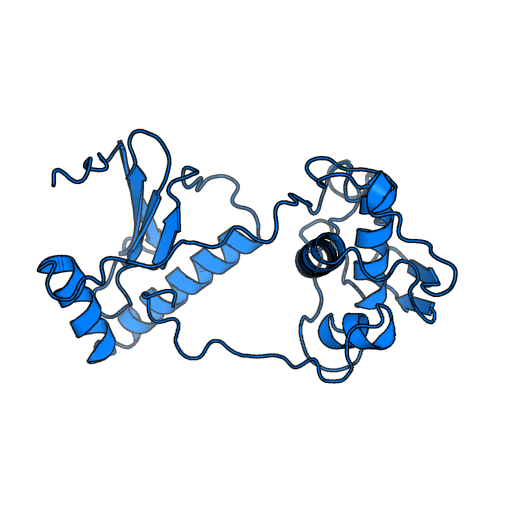 -14.458 -5.482 1.00 96.69 192 SER A N 1
ATOM 1442 C CA . SER A 1 192 ? 7.250 -14.379 -5.170 1.00 96.69 192 SER A CA 1
ATOM 1443 C C . SER A 1 192 ? 7.957 -13.328 -6.019 1.00 96.69 192 SER A C 1
ATOM 1445 O O . SER A 1 192 ? 7.552 -13.071 -7.154 1.00 96.69 192 SER A O 1
ATOM 1447 N N . ALA A 1 193 ? 9.045 -12.772 -5.487 1.00 97.44 193 ALA A N 1
ATOM 1448 C CA . ALA A 1 193 ? 9.842 -11.774 -6.182 1.00 97.44 193 ALA A CA 1
ATOM 1449 C C . ALA A 1 193 ? 10.439 -12.304 -7.494 1.00 97.44 193 ALA A C 1
ATOM 1451 O O . ALA A 1 193 ? 10.899 -13.445 -7.576 1.00 97.44 193 ALA A O 1
ATOM 1452 N N . THR A 1 194 ? 10.452 -11.444 -8.510 1.00 98.12 194 THR A N 1
ATOM 1453 C CA . THR A 1 194 ? 11.087 -11.680 -9.810 1.00 98.12 194 THR A CA 1
ATOM 1454 C C . THR A 1 194 ? 11.758 -10.397 -10.282 1.00 98.12 194 THR A C 1
ATOM 1456 O O . THR A 1 194 ? 11.335 -9.304 -9.909 1.00 98.12 194 THR A O 1
ATOM 1459 N N . ASP A 1 195 ? 12.755 -10.526 -11.154 1.00 98.06 195 ASP A N 1
ATOM 1460 C CA . ASP A 1 195 ? 13.443 -9.394 -11.787 1.00 98.06 195 ASP A CA 1
ATOM 1461 C C . ASP A 1 195 ? 12.451 -8.427 -12.470 1.00 98.06 195 ASP A C 1
ATOM 1463 O O . ASP A 1 195 ? 12.468 -7.221 -12.228 1.00 98.06 195 ASP A O 1
ATOM 1467 N N . ALA A 1 196 ? 11.481 -8.975 -13.217 1.00 98.31 196 ALA A N 1
ATOM 1468 C CA . ALA A 1 196 ? 10.426 -8.200 -13.871 1.00 98.31 196 ALA A CA 1
ATOM 1469 C C . ALA A 1 196 ? 9.554 -7.419 -12.870 1.00 98.31 196 ALA A C 1
ATOM 1471 O O . ALA A 1 196 ? 9.223 -6.255 -13.111 1.00 98.31 196 ALA A O 1
ATOM 1472 N N . ALA A 1 197 ? 9.192 -8.040 -11.742 1.00 98.25 197 ALA A N 1
ATOM 1473 C CA . ALA A 1 197 ? 8.437 -7.384 -10.678 1.00 98.25 197 ALA A CA 1
ATOM 1474 C C . ALA A 1 197 ? 9.247 -6.264 -10.009 1.00 98.25 197 ALA A C 1
ATOM 1476 O O . ALA A 1 197 ? 8.722 -5.164 -9.831 1.00 98.25 197 ALA A O 1
ATOM 1477 N N . GLY A 1 198 ? 10.515 -6.530 -9.677 1.00 98.19 198 GLY A N 1
ATOM 1478 C CA . GLY A 1 198 ? 11.419 -5.554 -9.067 1.00 98.19 198 GLY A CA 1
ATOM 1479 C C . GLY A 1 198 ? 11.625 -4.324 -9.951 1.00 98.19 198 GLY A C 1
ATOM 1480 O O . GLY A 1 198 ? 11.507 -3.195 -9.476 1.00 98.19 198 GLY A O 1
ATOM 1481 N N . LEU A 1 199 ? 11.810 -4.524 -11.260 1.00 98.38 199 LEU A N 1
ATOM 1482 C CA . LEU A 1 199 ? 11.930 -3.430 -12.225 1.00 98.38 199 LEU A CA 1
ATOM 1483 C C . LEU A 1 199 ? 10.678 -2.537 -12.246 1.00 98.38 199 LEU A C 1
ATOM 1485 O O . LEU A 1 199 ? 10.786 -1.309 -12.205 1.00 98.38 199 LEU A O 1
ATOM 1489 N N . LEU A 1 200 ? 9.481 -3.135 -12.305 1.00 98.69 200 LEU A N 1
ATOM 1490 C CA . LEU A 1 200 ? 8.227 -2.374 -12.333 1.00 98.69 200 LEU A CA 1
ATOM 1491 C C . LEU A 1 200 ? 7.984 -1.624 -11.011 1.00 98.69 200 LEU A C 1
ATOM 1493 O O . LEU A 1 200 ? 7.555 -0.468 -11.043 1.00 98.69 200 LEU A O 1
ATOM 1497 N N . LEU A 1 201 ? 8.294 -2.240 -9.865 1.00 98.75 201 LEU A N 1
ATOM 1498 C CA . LEU A 1 201 ? 8.223 -1.601 -8.545 1.00 98.75 201 LEU A CA 1
ATOM 1499 C C . LEU A 1 201 ? 9.149 -0.385 -8.455 1.00 98.75 201 LEU A C 1
ATOM 1501 O O . LEU A 1 201 ? 8.704 0.708 -8.093 1.00 98.75 201 LEU A O 1
ATOM 1505 N N . TRP A 1 202 ? 10.400 -0.540 -8.881 1.00 98.06 202 TRP A N 1
ATOM 1506 C CA . TRP A 1 202 ? 11.373 0.544 -8.886 1.00 98.06 202 TRP A CA 1
ATOM 1507 C C . TRP A 1 202 ? 10.971 1.685 -9.832 1.00 98.06 202 TRP A C 1
ATOM 1509 O O . TRP A 1 202 ? 11.013 2.858 -9.448 1.00 98.06 202 TRP A O 1
ATOM 1519 N N . HIS A 1 203 ? 10.484 1.363 -11.038 1.00 98.62 203 HIS A N 1
ATOM 1520 C CA . HIS A 1 203 ? 9.961 2.361 -11.978 1.00 98.62 203 HIS A CA 1
ATOM 1521 C C . HIS A 1 203 ? 8.749 3.104 -11.398 1.00 98.62 203 HIS A C 1
ATOM 1523 O O . HIS A 1 203 ? 8.651 4.320 -11.565 1.00 98.62 203 HIS A O 1
ATOM 1529 N N . ALA A 1 204 ? 7.844 2.423 -10.687 1.00 98.56 204 ALA A N 1
ATOM 1530 C CA . ALA A 1 204 ? 6.727 3.075 -10.001 1.00 98.56 204 ALA A CA 1
ATOM 1531 C C . ALA A 1 204 ? 7.212 4.053 -8.913 1.00 98.56 204 ALA A C 1
ATOM 1533 O O . ALA A 1 204 ? 6.678 5.161 -8.797 1.00 98.56 204 ALA A O 1
ATOM 1534 N N . GLY A 1 205 ? 8.266 3.695 -8.172 1.00 97.88 205 GLY A N 1
ATOM 1535 C CA . GLY A 1 205 ? 8.928 4.599 -7.228 1.00 97.88 205 GLY A CA 1
ATOM 1536 C C . GLY A 1 205 ? 9.524 5.837 -7.911 1.00 97.88 205 GLY A C 1
ATOM 1537 O O . GLY A 1 205 ? 9.269 6.968 -7.495 1.00 97.88 205 GLY A O 1
ATOM 1538 N N . ILE A 1 206 ? 10.245 5.662 -9.021 1.00 98.12 206 ILE A N 1
ATOM 1539 C CA . ILE A 1 206 ? 10.825 6.789 -9.774 1.00 98.12 206 ILE A CA 1
ATOM 1540 C C . ILE A 1 206 ? 9.736 7.681 -10.373 1.00 98.12 206 ILE A C 1
ATOM 1542 O O . ILE A 1 206 ? 9.831 8.903 -10.291 1.00 98.12 206 ILE A O 1
ATOM 1546 N N . ALA A 1 207 ? 8.673 7.106 -10.938 1.00 98.19 207 ALA A N 1
ATOM 1547 C CA . ALA A 1 207 ? 7.570 7.863 -11.536 1.00 98.19 207 ALA A CA 1
ATOM 1548 C C . ALA A 1 207 ? 6.855 8.783 -10.528 1.00 98.19 207 ALA A C 1
ATOM 1550 O O . ALA A 1 207 ? 6.210 9.761 -10.910 1.00 98.19 207 ALA A O 1
ATOM 1551 N N . THR A 1 208 ? 6.980 8.479 -9.237 1.00 97.62 208 THR A N 1
ATOM 1552 C CA . THR A 1 208 ? 6.337 9.204 -8.140 1.00 97.62 208 THR A CA 1
ATOM 1553 C C . THR A 1 208 ? 7.317 10.005 -7.286 1.00 97.62 208 THR A C 1
ATOM 1555 O O . THR A 1 208 ? 6.918 10.536 -6.256 1.00 97.62 208 THR A O 1
ATOM 1558 N N . ASN A 1 209 ? 8.577 10.149 -7.704 1.00 96.62 209 ASN A N 1
ATOM 1559 C CA . ASN A 1 209 ? 9.636 10.779 -6.912 1.00 96.62 209 ASN A CA 1
ATOM 1560 C C . ASN A 1 209 ? 9.694 10.243 -5.476 1.00 96.62 209 ASN A C 1
ATOM 1562 O O . ASN A 1 209 ? 9.637 11.025 -4.528 1.00 96.62 209 ASN A O 1
ATOM 1566 N N . MET A 1 210 ? 9.754 8.916 -5.338 1.00 97.12 210 MET A N 1
ATOM 1567 C CA . MET A 1 210 ? 9.790 8.243 -4.042 1.00 97.12 210 MET A CA 1
ATOM 1568 C C . MET A 1 210 ? 10.846 8.858 -3.120 1.00 97.12 210 MET A C 1
ATOM 1570 O O . MET A 1 210 ? 12.009 8.984 -3.496 1.00 97.12 210 MET A O 1
ATOM 1574 N N . ASP A 1 211 ? 10.454 9.231 -1.910 1.00 95.31 211 ASP A N 1
ATOM 1575 C CA . ASP A 1 211 ? 11.400 9.601 -0.865 1.00 95.31 211 ASP A CA 1
ATOM 1576 C C . ASP A 1 211 ? 11.885 8.306 -0.214 1.00 95.31 211 ASP A C 1
ATOM 1578 O O . ASP A 1 211 ? 11.219 7.767 0.672 1.00 95.31 211 ASP A O 1
ATOM 1582 N N . TYR A 1 212 ? 12.958 7.724 -0.761 1.00 95.19 212 TYR A N 1
ATOM 1583 C CA . TYR A 1 212 ? 13.511 6.475 -0.249 1.00 95.19 212 TYR A CA 1
ATOM 1584 C C . TYR A 1 212 ? 14.225 6.705 1.085 1.00 95.19 212 TYR A C 1
ATOM 1586 O O . TYR A 1 212 ? 15.085 7.584 1.182 1.00 95.19 212 TYR A O 1
ATOM 1594 N N . ASP A 1 213 ? 13.928 5.856 2.069 1.00 92.81 213 ASP A N 1
ATOM 1595 C CA . ASP A 1 213 ? 14.568 5.834 3.387 1.00 92.81 213 ASP A CA 1
ATOM 1596 C C . ASP A 1 213 ? 14.587 4.401 3.943 1.00 92.81 213 ASP A C 1
ATOM 1598 O O . ASP A 1 213 ? 13.685 3.611 3.662 1.00 92.81 213 ASP A O 1
ATOM 1602 N N . CYS A 1 214 ? 15.609 4.058 4.732 1.00 90.31 214 CYS A N 1
ATOM 1603 C CA . CYS A 1 214 ? 15.750 2.730 5.332 1.00 90.31 214 CYS A CA 1
ATOM 1604 C C . CYS A 1 214 ? 14.574 2.354 6.246 1.00 90.31 214 CYS A C 1
ATOM 1606 O O . CYS A 1 214 ? 14.219 1.180 6.324 1.00 90.31 214 CYS A O 1
ATOM 1608 N N . GLU A 1 215 ? 13.970 3.332 6.925 1.00 88.25 215 GLU A N 1
ATOM 1609 C CA . GLU A 1 215 ? 12.854 3.112 7.853 1.00 88.25 215 GLU A CA 1
ATOM 1610 C C . GLU A 1 215 ? 11.491 3.079 7.142 1.00 88.25 215 GLU A C 1
ATOM 1612 O O . GLU A 1 215 ? 10.476 2.740 7.751 1.00 88.25 215 GLU A O 1
ATOM 1617 N N . GLY A 1 216 ? 11.446 3.417 5.851 1.00 89.19 216 GLY A N 1
ATOM 1618 C CA . GLY A 1 216 ? 10.227 3.398 5.052 1.00 89.19 216 GLY A CA 1
ATOM 1619 C C . GLY A 1 216 ? 10.216 4.465 3.966 1.00 89.19 216 GLY A C 1
ATOM 1620 O O . GLY A 1 216 ? 10.474 5.637 4.222 1.00 89.19 21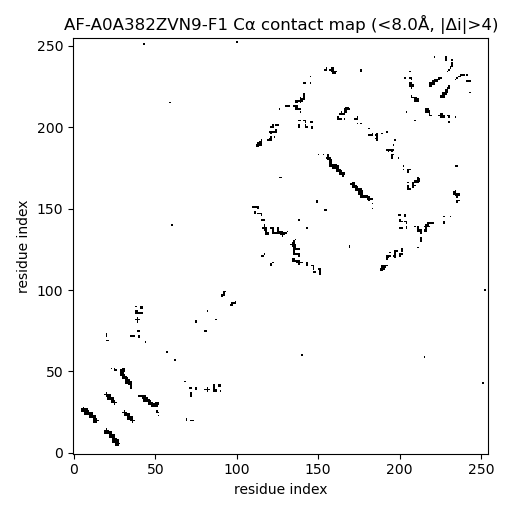6 GLY A O 1
ATOM 1621 N N . SER A 1 217 ? 9.830 4.061 2.758 1.00 93.69 217 SER A N 1
ATOM 1622 C CA . SER A 1 217 ? 9.815 4.942 1.589 1.00 93.69 217 SER A CA 1
ATOM 1623 C C . SER A 1 217 ? 8.412 5.461 1.288 1.00 93.69 217 SER A C 1
ATOM 1625 O O . SER A 1 217 ? 7.439 4.697 1.302 1.00 93.69 217 SER A O 1
ATOM 1627 N N . GLY A 1 218 ? 8.296 6.760 1.006 1.00 93.38 218 GLY A N 1
ATOM 1628 C CA . GLY A 1 218 ? 7.008 7.448 0.900 1.00 93.38 218 GLY A CA 1
ATOM 1629 C C . GLY A 1 218 ? 6.856 8.341 -0.330 1.00 93.38 218 GLY A C 1
ATOM 1630 O O . GLY A 1 218 ? 7.808 8.915 -0.845 1.00 93.38 218 GLY A O 1
ATOM 1631 N N . THR A 1 219 ? 5.615 8.497 -0.794 1.00 95.62 219 THR A N 1
ATOM 1632 C CA . THR A 1 219 ? 5.249 9.459 -1.844 1.00 95.62 219 THR A CA 1
ATOM 1633 C C . THR A 1 219 ? 3.755 9.803 -1.781 1.00 95.62 219 THR A C 1
ATOM 1635 O O . THR A 1 219 ? 2.987 9.205 -1.025 1.00 95.62 219 THR A O 1
ATOM 1638 N N . GLN A 1 220 ? 3.327 10.787 -2.569 1.00 94.69 220 GLN A N 1
ATOM 1639 C CA . GLN A 1 220 ? 1.942 11.230 -2.666 1.00 94.69 220 GLN A CA 1
ATOM 1640 C C . GLN A 1 220 ? 1.100 10.276 -3.522 1.00 94.69 220 GLN A C 1
ATOM 1642 O O . GLN A 1 220 ? 1.481 9.889 -4.627 1.00 94.69 220 GLN A O 1
ATOM 1647 N N . VAL A 1 221 ? -0.108 9.958 -3.054 1.00 94.25 221 VAL A N 1
ATOM 1648 C CA . VAL A 1 221 ? -1.066 9.139 -3.818 1.00 94.25 221 VAL A CA 1
ATOM 1649 C C . VAL A 1 221 ? -1.836 9.985 -4.837 1.00 94.25 221 VAL A C 1
ATOM 1651 O O . VAL A 1 221 ? -2.045 9.564 -5.972 1.00 94.25 221 VAL A O 1
ATOM 1654 N N . THR A 1 222 ? -2.252 11.193 -4.455 1.00 93.69 222 THR A N 1
ATOM 1655 C CA . THR A 1 222 ? -3.167 12.036 -5.246 1.00 93.69 222 THR A CA 1
ATOM 1656 C C . THR A 1 222 ? -2.551 13.385 -5.592 1.00 93.69 222 THR A C 1
ATOM 1658 O O . THR A 1 222 ? -1.691 13.867 -4.857 1.00 93.69 222 THR A O 1
ATOM 1661 N N . GLY A 1 223 ? -3.062 14.039 -6.637 1.00 91.69 223 GLY A N 1
ATOM 1662 C CA . GLY A 1 223 ? -2.667 15.397 -7.011 1.00 91.69 223 GLY A CA 1
ATOM 1663 C C . GLY A 1 223 ? -1.847 15.478 -8.300 1.00 91.69 223 GLY A C 1
ATOM 1664 O O . GLY A 1 223 ? -2.007 14.677 -9.218 1.00 91.69 223 GLY A O 1
ATOM 1665 N N . GLY A 1 224 ? -1.025 16.526 -8.400 1.00 93.00 224 GLY A N 1
ATOM 1666 C CA . GLY A 1 224 ? -0.169 16.780 -9.560 1.00 93.00 224 GLY A CA 1
ATOM 1667 C C . GLY A 1 224 ? 1.131 15.979 -9.529 1.00 93.00 224 GLY A C 1
ATOM 1668 O O . GLY A 1 224 ? 1.289 15.044 -8.746 1.00 93.00 224 GLY A O 1
ATOM 1669 N N . TYR A 1 225 ? 2.074 16.363 -10.386 1.00 93.50 225 TYR A N 1
ATOM 1670 C CA . TYR A 1 225 ? 3.429 15.829 -10.326 1.00 93.50 225 TYR A CA 1
ATOM 1671 C C . TYR A 1 225 ? 4.151 16.312 -9.052 1.00 93.50 225 TYR A C 1
ATOM 1673 O O . TYR A 1 225 ? 4.129 17.521 -8.794 1.00 93.50 225 TYR A O 1
ATOM 1681 N N . PRO A 1 226 ? 4.842 15.430 -8.307 1.00 93.38 226 PRO A N 1
ATOM 1682 C CA . PRO A 1 226 ? 4.854 13.967 -8.420 1.00 93.38 226 PRO A CA 1
ATOM 1683 C C . PRO A 1 226 ? 3.777 13.311 -7.530 1.00 93.38 226 PRO A C 1
ATOM 1685 O O . PRO A 1 226 ? 3.636 13.648 -6.357 1.00 93.38 226 PRO A O 1
ATOM 1688 N N . SER A 1 227 ? 3.009 12.366 -8.080 1.00 97.06 227 SER A N 1
ATOM 1689 C CA . SER A 1 227 ? 2.062 11.529 -7.324 1.00 97.06 227 SER A CA 1
ATOM 1690 C C . SER A 1 227 ? 1.698 10.268 -8.106 1.00 97.06 227 SER A C 1
ATOM 1692 O O . SER A 1 227 ? 1.856 10.240 -9.330 1.00 97.06 227 SER A O 1
ATOM 1694 N N . ALA A 1 228 ? 1.158 9.248 -7.435 1.00 97.56 228 ALA A N 1
ATOM 1695 C CA . ALA A 1 228 ? 0.642 8.051 -8.101 1.00 97.56 228 ALA A CA 1
ATOM 1696 C C . ALA A 1 228 ? -0.451 8.393 -9.128 1.00 97.56 228 ALA A C 1
ATOM 1698 O O . ALA A 1 228 ? -0.419 7.895 -10.250 1.00 97.56 228 ALA A O 1
ATOM 1699 N N . GLU A 1 229 ? -1.380 9.298 -8.795 1.00 96.31 229 GLU A N 1
ATOM 1700 C CA . GLU A 1 229 ? -2.416 9.762 -9.724 1.00 96.31 229 GLU A CA 1
ATOM 1701 C C . GLU A 1 229 ? -1.813 10.345 -11.012 1.00 96.31 229 GLU A C 1
ATOM 1703 O O . GLU A 1 229 ? -2.269 10.026 -12.115 1.00 96.31 229 GLU A O 1
ATOM 1708 N N . TYR A 1 230 ? -0.780 11.179 -10.879 1.00 96.56 230 TYR A N 1
ATOM 1709 C CA . TYR A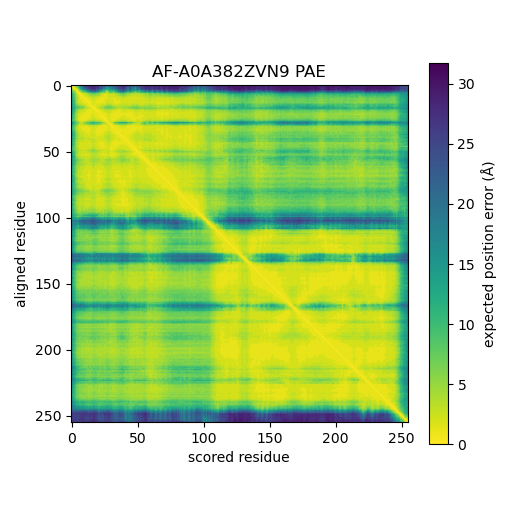 1 230 ? -0.068 11.746 -12.018 1.00 96.56 230 TYR A CA 1
ATOM 1710 C C . TYR A 1 230 ? 0.692 10.673 -12.809 1.00 96.56 230 TYR A C 1
ATOM 1712 O O . TYR A 1 230 ? 0.554 10.611 -14.032 1.00 96.56 230 TYR A O 1
ATOM 1720 N N . ALA A 1 231 ? 1.462 9.822 -12.129 1.00 97.94 231 ALA A N 1
ATOM 1721 C CA . ALA A 1 231 ? 2.298 8.794 -12.743 1.00 97.94 231 ALA A CA 1
ATOM 1722 C C . ALA A 1 231 ? 1.469 7.773 -13.531 1.00 97.94 231 ALA A C 1
ATOM 1724 O O . ALA A 1 231 ? 1.773 7.474 -14.685 1.00 97.94 231 ALA A O 1
ATOM 1725 N N . MET A 1 232 ? 0.363 7.298 -12.951 1.00 98.06 232 MET A N 1
ATOM 1726 C CA . MET A 1 232 ? -0.538 6.355 -13.613 1.00 98.06 232 MET A CA 1
ATOM 1727 C C . MET A 1 232 ? -1.068 6.927 -14.933 1.00 98.06 232 MET A C 1
ATOM 1729 O O . MET A 1 232 ? -1.106 6.217 -15.932 1.00 98.06 232 MET A O 1
ATOM 1733 N N . LYS A 1 233 ? -1.420 8.221 -14.978 1.00 97.31 233 LYS A N 1
ATOM 1734 C CA . LYS A 1 233 ? -1.922 8.888 -16.195 1.00 97.31 233 LYS A CA 1
ATOM 1735 C C . LYS A 1 233 ? -0.831 9.122 -17.241 1.00 97.31 233 LYS A C 1
ATOM 1737 O O . LYS A 1 233 ? -1.066 8.898 -18.424 1.00 97.31 233 LYS A O 1
ATOM 1742 N N . ASN A 1 234 ? 0.326 9.628 -16.817 1.00 97.25 234 ASN A N 1
ATOM 1743 C CA . ASN A 1 234 ? 1.315 10.205 -17.732 1.00 97.25 234 ASN A CA 1
ATOM 1744 C C . ASN A 1 234 ? 2.455 9.243 -18.084 1.00 97.25 234 ASN A C 1
ATOM 1746 O O . ASN A 1 234 ? 2.947 9.298 -19.205 1.00 97.25 234 ASN A O 1
ATOM 1750 N N . ASN A 1 235 ? 2.844 8.359 -17.162 1.00 98.00 235 ASN A N 1
ATOM 1751 C CA . ASN A 1 235 ? 3.940 7.408 -17.356 1.00 98.00 235 ASN A CA 1
ATOM 1752 C C . ASN A 1 235 ? 3.432 5.987 -17.618 1.00 98.00 235 ASN A C 1
ATOM 1754 O O . ASN A 1 235 ? 4.010 5.278 -18.435 1.00 98.00 235 ASN A O 1
ATOM 1758 N N . PHE A 1 236 ? 2.316 5.596 -16.991 1.00 98.38 236 PHE A N 1
ATOM 1759 C CA . PHE A 1 236 ? 1.727 4.257 -17.142 1.00 98.38 236 PHE A CA 1
ATOM 1760 C C . PHE A 1 236 ? 0.431 4.226 -17.969 1.00 98.38 236 PHE A C 1
ATOM 1762 O O . PHE A 1 236 ? -0.276 3.222 -17.991 1.00 98.38 236 PHE A O 1
ATOM 1769 N N . LEU A 1 237 ? 0.123 5.307 -18.693 1.00 97.62 237 LEU A N 1
ATOM 1770 C CA . LEU A 1 237 ? -0.911 5.352 -19.738 1.00 97.62 237 LEU A CA 1
ATOM 1771 C C . LEU A 1 237 ? -2.337 4.975 -19.289 1.00 97.62 237 LEU A C 1
ATOM 1773 O O . LEU A 1 237 ? -3.169 4.578 -20.115 1.00 97.62 237 LEU A O 1
ATOM 1777 N N . TYR A 1 238 ? -2.654 5.093 -18.000 1.00 97.38 238 TYR A N 1
ATOM 1778 C CA . TYR A 1 238 ? -4.024 4.972 -17.512 1.00 97.38 238 TYR A CA 1
ATOM 1779 C C . TYR A 1 238 ? -4.859 6.166 -17.975 1.00 97.38 238 TYR A C 1
ATOM 1781 O O . TYR A 1 238 ? -4.356 7.238 -18.316 1.00 97.38 238 TYR A O 1
ATOM 1789 N N . LYS A 1 239 ? -6.182 5.980 -17.995 1.00 95.75 239 LYS A N 1
ATOM 1790 C CA . LYS A 1 239 ? -7.110 6.993 -18.505 1.00 95.75 239 LYS A CA 1
ATOM 1791 C C . LYS A 1 239 ? -6.909 8.330 -17.792 1.00 95.75 239 LYS A C 1
ATOM 1793 O O . LYS A 1 239 ? -6.990 8.410 -16.569 1.00 95.75 239 LYS A O 1
ATOM 1798 N N . SER A 1 240 ? -6.783 9.403 -18.570 1.00 91.38 240 SER A N 1
ATOM 1799 C CA . SER A 1 240 ? -6.709 10.777 -18.054 1.00 91.38 240 SER A CA 1
ATOM 1800 C C . SER A 1 240 ? -7.931 11.170 -17.216 1.00 91.38 240 SER A C 1
ATOM 1802 O O . SER A 1 240 ? -7.825 12.024 -16.339 1.00 91.38 240 SER A O 1
ATOM 1804 N N . SER A 1 241 ? -9.070 10.505 -17.442 1.00 91.81 241 SER A N 1
ATOM 1805 C CA . SER A 1 241 ? -10.300 10.648 -16.661 1.00 91.81 241 SER A CA 1
ATOM 1806 C C . SER A 1 241 ? -10.263 9.971 -15.289 1.00 91.81 241 SER A C 1
ATOM 1808 O O . SER A 1 241 ? -11.269 10.018 -14.591 1.00 91.81 241 SER A O 1
ATOM 1810 N N . MET A 1 242 ? -9.177 9.290 -14.909 1.00 89.81 242 MET A N 1
ATOM 1811 C CA . MET A 1 242 ? -9.004 8.770 -13.552 1.00 89.81 242 MET A CA 1
ATOM 1812 C C . MET A 1 242 ? -9.061 9.931 -12.551 1.00 89.81 242 MET A C 1
ATOM 1814 O O . MET A 1 242 ? -8.505 10.999 -12.804 1.00 89.81 242 MET A O 1
ATOM 1818 N N . TYR A 1 243 ? -9.728 9.735 -11.422 1.00 83.69 243 TYR A N 1
ATOM 1819 C CA . TYR A 1 243 ? -9.854 10.740 -10.373 1.00 83.69 243 TYR A CA 1
ATOM 1820 C C . TYR A 1 243 ? -9.771 10.064 -9.010 1.00 83.69 243 TYR A C 1
ATOM 1822 O O . TYR A 1 243 ? -10.142 8.898 -8.862 1.00 83.69 243 TYR A O 1
ATOM 1830 N N . ASN A 1 244 ? -9.269 10.793 -8.018 1.00 83.62 244 ASN A N 1
ATOM 1831 C CA . ASN A 1 244 ? -9.328 10.328 -6.642 1.00 83.62 244 ASN A CA 1
ATOM 1832 C C . ASN A 1 244 ? -10.774 10.345 -6.134 1.00 83.62 244 ASN A C 1
ATOM 1834 O O . ASN A 1 244 ? -11.560 11.235 -6.449 1.00 83.62 244 ASN A O 1
ATOM 1838 N N . THR A 1 245 ? -11.117 9.352 -5.328 1.00 78.94 245 THR A N 1
ATOM 1839 C CA . THR A 1 245 ? -12.370 9.325 -4.585 1.00 78.94 245 THR A CA 1
ATOM 1840 C C . THR A 1 245 ? -12.042 9.221 -3.107 1.00 78.94 245 THR A C 1
ATOM 1842 O O . THR A 1 245 ? -11.046 8.608 -2.723 1.00 78.94 245 THR A O 1
ATOM 1845 N N . ARG A 1 246 ? -12.868 9.842 -2.271 1.00 68.06 246 ARG A N 1
ATOM 1846 C CA . ARG A 1 246 ? -12.841 9.622 -0.829 1.00 68.06 246 ARG A CA 1
ATOM 1847 C C . ARG A 1 246 ? -14.047 8.770 -0.498 1.00 68.06 246 ARG A C 1
ATOM 1849 O O . ARG A 1 246 ? -15.167 9.118 -0.872 1.00 68.06 246 ARG A O 1
ATOM 1856 N N . GLN A 1 247 ? -13.821 7.665 0.196 1.00 59.16 247 GLN A N 1
ATOM 1857 C CA . GLN A 1 247 ? -14.921 6.935 0.803 1.00 59.16 247 GLN A CA 1
ATOM 1858 C C . GLN A 1 247 ? -15.456 7.809 1.940 1.00 59.16 247 GLN A C 1
ATOM 1860 O O . GLN A 1 247 ? -14.789 7.987 2.952 1.00 59.16 247 GLN A O 1
ATOM 1865 N N . TYR A 1 248 ? -16.609 8.444 1.717 1.00 42.69 248 TYR A N 1
ATOM 1866 C CA . TYR A 1 248 ? -17.242 9.297 2.725 1.00 42.69 248 TYR A CA 1
ATOM 1867 C C . TYR A 1 248 ? -18.103 8.503 3.704 1.00 42.69 248 TYR A C 1
ATOM 1869 O O . TYR A 1 248 ? -18.257 8.961 4.822 1.00 42.69 248 TYR A O 1
ATOM 1877 N N . ASN A 1 249 ? -18.574 7.316 3.312 1.00 39.31 249 ASN A N 1
ATOM 1878 C CA . ASN A 1 249 ? -19.278 6.358 4.154 1.00 39.31 249 ASN A CA 1
ATOM 1879 C C . ASN A 1 249 ? -18.876 4.958 3.682 1.00 39.31 249 ASN A C 1
ATOM 1881 O O . ASN A 1 249 ? -19.272 4.536 2.595 1.00 39.31 249 ASN A O 1
ATOM 1885 N N . SER A 1 250 ? -18.075 4.236 4.459 1.00 40.09 250 SER A N 1
ATOM 1886 C CA . SER A 1 250 ? -18.163 2.782 4.423 1.00 40.09 250 SER A CA 1
ATOM 1887 C C . SER A 1 250 ? -19.351 2.431 5.301 1.00 40.09 250 SER A C 1
ATOM 1889 O O . SER A 1 250 ? -19.209 2.362 6.517 1.00 40.09 250 SER A O 1
ATOM 1891 N N . THR A 1 251 ? -20.529 2.217 4.718 1.00 37.09 251 THR A N 1
ATOM 1892 C CA . THR A 1 251 ? -21.466 1.337 5.410 1.00 37.09 251 THR A CA 1
ATOM 1893 C C . THR A 1 251 ? -20.703 0.037 5.652 1.00 37.09 251 THR A C 1
ATOM 1895 O O . THR A 1 251 ? -20.108 -0.513 4.723 1.00 37.09 251 THR A O 1
ATOM 1898 N N . THR A 1 252 ? -20.668 -0.453 6.893 1.00 41.84 252 THR A N 1
ATOM 1899 C CA . THR A 1 252 ? -20.129 -1.794 7.206 1.00 41.84 252 THR A CA 1
ATOM 1900 C C . THR A 1 252 ? -20.770 -2.889 6.350 1.00 41.84 252 THR A C 1
ATOM 1902 O O . THR A 1 252 ? -20.210 -3.969 6.152 1.00 41.84 252 THR A O 1
ATOM 1905 N N . ASP A 1 253 ? -21.917 -2.575 5.755 1.00 36.78 253 ASP A N 1
ATOM 1906 C CA . ASP A 1 253 ? -22.433 -3.238 4.578 1.00 36.78 253 ASP A CA 1
ATOM 1907 C C . ASP A 1 253 ? -21.543 -2.901 3.370 1.00 36.78 253 ASP A C 1
ATOM 1909 O O . ASP A 1 253 ? -21.845 -1.996 2.593 1.00 36.78 253 ASP A O 1
ATOM 1913 N N . ALA A 1 254 ? -20.430 -3.625 3.206 1.00 34.06 254 ALA A N 1
ATOM 1914 C CA . ALA A 1 254 ? -19.769 -3.668 1.905 1.00 34.06 254 ALA A CA 1
ATOM 1915 C C . ALA A 1 254 ? -20.821 -4.128 0.873 1.00 34.06 254 ALA A C 1
ATOM 1917 O O . ALA A 1 254 ? -21.355 -5.241 1.005 1.00 34.06 254 ALA A O 1
ATOM 1918 N N . GLU A 1 255 ? -21.167 -3.213 -0.037 1.00 28.45 255 GLU A N 1
ATOM 1919 C CA . GLU A 1 255 ? -22.252 -3.310 -1.031 1.00 28.45 255 GLU A CA 1
ATOM 1920 C C . GLU A 1 255 ? -22.077 -4.445 -2.055 1.00 28.45 255 GLU A C 1
ATOM 1922 O O . GLU A 1 255 ? -20.917 -4.788 -2.378 1.00 28.45 255 GLU A O 1
#

Solvent-accessible surface area (backbone atoms only — not comparable to full-atom values): 14426 Å² total; per-residue (Å²): 128,85,72,83,75,85,51,75,62,48,75,48,74,48,63,58,97,91,42,65,44,34,38,38,40,31,33,61,86,45,5,26,38,33,30,46,53,47,78,59,42,60,51,76,73,49,71,43,72,83,42,66,80,65,81,74,87,49,55,69,72,55,44,52,53,51,50,51,53,45,50,55,52,51,50,38,63,75,66,67,55,77,49,50,73,67,30,49,50,52,46,50,25,70,75,69,56,52,87,63,80,75,80,90,63,84,84,86,66,78,81,69,76,51,58,75,55,38,54,70,63,27,13,75,67,35,55,58,45,63,75,30,99,70,37,38,21,31,43,14,70,65,18,42,54,53,44,48,55,28,56,69,68,59,46,50,48,52,38,35,56,67,45,70,25,71,30,38,89,65,51,79,47,73,43,54,30,55,82,39,74,52,46,52,74,73,26,60,69,28,78,59,68,30,72,50,43,8,50,51,27,39,45,41,18,44,50,19,47,26,36,40,31,70,92,56,18,49,66,44,62,66,63,57,87,60,1,45,52,31,23,39,34,63,32,40,68,39,64,80,84,65,73,90,81,77,86,87,69,78,55,92,67,77,126

Radius of gyration: 21.35 Å; Cα contacts (8 Å, |Δi|>4): 440; chains: 1; bounding box: 56×41×54 Å

Organism: NCBI:txid408172